Protein AF-A0A483AD72-F1 (afdb_monomer)

Mean predicted aligned error: 23.65 Å

Structure (mmCIF, N/CA/C/O backbone):
data_AF-A0A483AD72-F1
#
_entry.id   AF-A0A483AD72-F1
#
loop_
_atom_site.group_PDB
_atom_site.id
_atom_site.type_symbol
_atom_site.label_atom_id
_atom_site.label_alt_id
_atom_site.label_comp_id
_atom_site.label_asym_id
_atom_site.label_entity_id
_atom_site.label_seq_id
_atom_site.pdbx_PDB_ins_code
_atom_site.Cartn_x
_atom_site.Cartn_y
_atom_site.Cartn_z
_atom_site.occupancy
_atom_site.B_iso_or_equiv
_atom_site.auth_seq_id
_atom_site.auth_comp_id
_atom_site.auth_asym_id
_atom_site.auth_atom_id
_atom_site.pdbx_PDB_model_num
ATOM 1 N N . MET A 1 1 ? 11.647 -9.661 32.601 1.00 81.62 1 MET A N 1
ATOM 2 C CA . MET A 1 1 ? 11.463 -8.850 31.385 1.00 81.62 1 MET A CA 1
ATOM 3 C C . MET A 1 1 ? 9.976 -8.623 31.172 1.00 81.62 1 MET A C 1
ATOM 5 O O . MET A 1 1 ? 9.243 -9.593 30.994 1.00 81.62 1 MET A O 1
ATOM 9 N N . THR A 1 2 ? 9.516 -7.383 31.299 1.00 93.94 2 THR A N 1
ATOM 10 C CA . THR A 1 2 ? 8.086 -7.027 31.254 1.00 93.94 2 THR A CA 1
ATOM 11 C C . THR A 1 2 ? 7.503 -7.082 29.831 1.00 93.94 2 THR A C 1
ATOM 13 O O . THR A 1 2 ? 8.242 -7.018 28.849 1.00 93.94 2 THR A O 1
ATOM 16 N N . LEU A 1 3 ? 6.163 -7.165 29.730 1.00 92.00 3 LEU A N 1
ATOM 17 C CA . LEU A 1 3 ? 5.330 -6.823 28.555 1.00 92.00 3 LEU A CA 1
ATOM 18 C C . LEU A 1 3 ? 5.983 -5.775 27.642 1.00 92.00 3 LEU A C 1
ATOM 20 O O . LEU A 1 3 ? 6.409 -6.014 26.509 1.00 92.00 3 LEU A O 1
ATOM 24 N N . GLN A 1 4 ? 6.067 -4.593 28.234 1.00 93.25 4 GLN A N 1
ATOM 25 C CA . GLN A 1 4 ? 6.547 -3.363 27.636 1.00 93.25 4 GLN A CA 1
ATOM 26 C C . GLN A 1 4 ? 8.010 -3.459 27.186 1.00 93.25 4 GLN A C 1
ATOM 28 O O . GLN A 1 4 ? 8.326 -3.062 26.068 1.00 93.25 4 GLN A O 1
ATOM 33 N N . GLU A 1 5 ? 8.895 -4.039 28.003 1.00 94.19 5 GLU A N 1
ATOM 34 C CA . GLU A 1 5 ? 10.298 -4.249 27.622 1.00 94.19 5 GLU A CA 1
ATOM 35 C C . GLU A 1 5 ? 10.433 -5.140 26.386 1.00 94.19 5 GLU A C 1
ATOM 37 O O . GLU A 1 5 ? 11.258 -4.850 25.521 1.00 94.19 5 GLU A O 1
ATOM 42 N N . ARG A 1 6 ? 9.614 -6.197 26.250 1.00 95.75 6 ARG A N 1
ATOM 43 C CA . ARG A 1 6 ? 9.680 -7.065 25.058 1.00 95.75 6 ARG A CA 1
ATOM 44 C C . ARG A 1 6 ? 9.287 -6.318 23.792 1.00 95.75 6 ARG A C 1
ATOM 46 O O . ARG A 1 6 ? 9.939 -6.492 22.764 1.00 95.75 6 ARG A O 1
ATOM 53 N N . ILE A 1 7 ? 8.246 -5.490 23.879 1.00 94.88 7 ILE A N 1
ATOM 54 C CA . ILE A 1 7 ? 7.787 -4.652 22.767 1.00 94.88 7 ILE A CA 1
ATOM 55 C C . ILE A 1 7 ? 8.885 -3.658 22.377 1.00 94.88 7 ILE A C 1
ATOM 57 O O . ILE A 1 7 ? 9.243 -3.592 21.204 1.00 94.88 7 ILE A O 1
ATOM 61 N N . ASN A 1 8 ? 9.487 -2.971 23.353 1.00 94.94 8 ASN A N 1
ATOM 62 C CA . ASN A 1 8 ? 10.562 -2.005 23.112 1.00 94.94 8 ASN A CA 1
ATOM 63 C C . ASN A 1 8 ? 11.790 -2.647 22.458 1.00 94.94 8 ASN A C 1
ATOM 65 O O . ASN A 1 8 ? 12.284 -2.144 21.455 1.00 94.94 8 ASN A O 1
ATOM 69 N N . VAL A 1 9 ? 12.258 -3.787 22.978 1.00 97.06 9 VAL A N 1
ATOM 70 C CA . VAL A 1 9 ? 13.420 -4.497 22.415 1.00 97.06 9 VAL A CA 1
ATOM 71 C C . VAL A 1 9 ? 13.143 -4.962 20.983 1.00 97.06 9 VAL A C 1
ATOM 73 O O . VAL A 1 9 ? 14.002 -4.830 20.109 1.00 97.06 9 VAL A O 1
ATOM 76 N N . SER A 1 10 ? 11.945 -5.493 20.722 1.00 96.44 10 SER A N 1
ATOM 77 C CA . SER A 1 10 ? 11.556 -5.919 19.375 1.00 96.44 10 SER A CA 1
ATOM 78 C C . SER A 1 10 ? 11.461 -4.737 18.410 1.00 96.44 10 SER A C 1
ATOM 80 O O . SER A 1 10 ? 11.875 -4.853 17.255 1.00 96.44 10 SER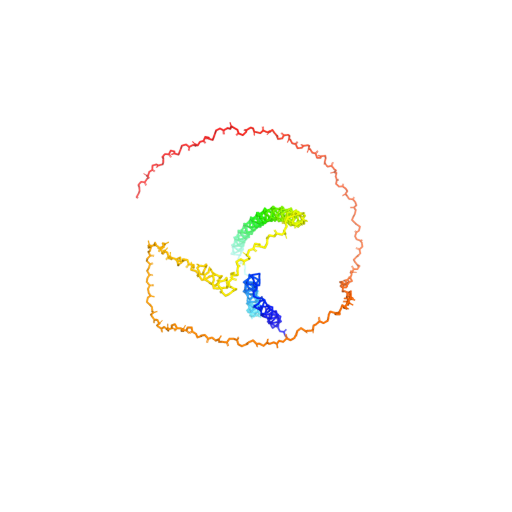 A O 1
ATOM 82 N N . TYR A 1 11 ? 10.925 -3.609 18.874 1.00 96.94 11 TYR A N 1
ATOM 83 C CA . TYR A 1 11 ? 10.779 -2.409 18.063 1.00 96.94 11 TYR A CA 1
ATOM 84 C C . TYR A 1 11 ? 12.130 -1.765 17.739 1.00 96.94 11 TYR A C 1
ATOM 86 O O . TYR A 1 11 ? 12.389 -1.448 16.583 1.00 96.94 11 TYR A O 1
ATOM 94 N N . GLU A 1 12 ? 13.038 -1.681 18.710 1.00 97.38 12 GLU A N 1
ATOM 95 C CA . GLU A 1 12 ? 14.405 -1.196 18.491 1.00 97.38 12 GLU A CA 1
ATOM 96 C C . GLU A 1 12 ? 15.178 -2.062 17.487 1.00 97.38 12 GLU A C 1
ATOM 98 O O . GLU A 1 12 ? 15.896 -1.546 16.630 1.00 97.38 12 GLU A O 1
ATOM 103 N N . ARG A 1 13 ? 14.995 -3.390 17.519 1.00 97.56 13 ARG A N 1
ATOM 104 C CA . ARG A 1 13 ? 15.586 -4.277 16.505 1.00 97.56 13 ARG A CA 1
ATOM 105 C C . ARG A 1 13 ? 15.030 -3.985 15.107 1.00 97.56 13 ARG A C 1
ATOM 107 O O . ARG A 1 13 ? 15.803 -3.901 14.156 1.00 97.56 13 ARG A O 1
ATOM 114 N N . TYR A 1 14 ? 13.712 -3.826 14.988 1.00 96.81 14 TYR A N 1
ATOM 115 C CA . TYR A 1 14 ? 13.066 -3.458 13.725 1.00 96.81 14 TYR A CA 1
ATOM 116 C C . TYR A 1 14 ? 13.563 -2.102 13.205 1.00 96.81 14 TYR A C 1
ATOM 118 O O . TYR A 1 14 ? 13.875 -1.974 12.021 1.00 96.81 14 TYR A O 1
ATOM 126 N N . ARG A 1 15 ? 13.675 -1.113 14.096 1.00 96.94 15 ARG A N 1
ATOM 127 C CA . ARG A 1 15 ? 14.169 0.227 13.785 1.00 96.94 15 ARG A CA 1
ATOM 128 C C . ARG A 1 15 ? 15.566 0.180 13.184 1.00 96.94 15 ARG A C 1
ATOM 130 O O . ARG A 1 15 ? 15.746 0.658 12.074 1.00 96.94 15 ARG A O 1
ATOM 137 N N . ARG A 1 16 ? 16.515 -0.487 13.850 1.00 97.81 16 ARG A N 1
ATOM 138 C CA . ARG A 1 16 ? 17.889 -0.625 13.335 1.00 97.81 16 ARG A CA 1
ATOM 139 C C . ARG A 1 16 ? 17.926 -1.250 11.944 1.00 97.81 16 ARG A C 1
ATOM 141 O O . ARG A 1 16 ? 18.636 -0.758 11.077 1.00 97.81 16 ARG A O 1
ATOM 148 N N . GLN A 1 17 ? 17.145 -2.307 11.718 1.00 96.62 17 GLN A N 1
ATOM 149 C CA . GLN A 1 17 ? 17.083 -2.949 10.404 1.00 96.62 17 GLN A CA 1
ATOM 150 C C . GLN A 1 17 ? 16.505 -2.013 9.332 1.00 96.62 17 GLN A C 1
ATOM 152 O O . GLN A 1 17 ? 16.971 -2.009 8.195 1.00 96.62 17 GLN A O 1
ATOM 157 N N . SER A 1 18 ? 15.503 -1.216 9.703 1.00 96.31 18 SER A N 1
ATOM 158 C CA . SER A 1 18 ? 14.876 -0.236 8.813 1.00 96.31 18 SER A CA 1
ATOM 159 C C . SER A 1 18 ? 15.829 0.911 8.478 1.00 96.31 18 SER A C 1
ATOM 161 O O . SER A 1 18 ? 15.883 1.329 7.327 1.00 96.31 18 SER A O 1
ATOM 163 N N . ASP A 1 19 ? 16.613 1.379 9.451 1.00 97.25 19 ASP A N 1
ATOM 164 C CA . ASP A 1 19 ? 17.611 2.433 9.256 1.00 97.25 19 ASP A CA 1
ATOM 165 C C . ASP A 1 19 ? 18.711 1.980 8.282 1.00 97.25 19 ASP A C 1
ATOM 167 O O . ASP A 1 19 ? 19.021 2.704 7.337 1.00 97.25 19 ASP A O 1
ATOM 171 N N . ILE A 1 20 ? 19.215 0.747 8.439 1.00 97.94 20 ILE A N 1
ATOM 172 C CA . ILE A 1 20 ? 20.181 0.136 7.506 1.00 97.94 20 ILE A CA 1
ATOM 173 C C . ILE A 1 20 ? 19.600 0.076 6.086 1.00 97.94 20 ILE A C 1
ATOM 175 O O . ILE A 1 20 ? 20.276 0.411 5.114 1.00 97.94 20 ILE A O 1
ATOM 179 N N . TYR A 1 21 ? 18.335 -0.329 5.951 1.00 97.44 21 TYR A N 1
ATOM 180 C CA . TYR A 1 21 ? 17.681 -0.396 4.646 1.00 97.44 21 TYR A CA 1
ATOM 181 C C . TYR A 1 21 ? 17.463 0.993 4.028 1.00 97.44 21 TYR A C 1
ATOM 183 O O . TYR A 1 21 ? 17.714 1.180 2.840 1.00 97.44 21 TYR A O 1
ATOM 191 N N . MET A 1 22 ? 17.068 1.996 4.821 1.00 97.06 22 MET A N 1
ATOM 192 C CA . MET A 1 22 ? 16.962 3.377 4.339 1.00 97.06 22 MET A CA 1
ATOM 193 C C . MET A 1 22 ? 18.305 3.925 3.860 1.00 97.06 22 MET A C 1
ATOM 195 O O . MET A 1 22 ? 18.347 4.637 2.859 1.00 97.06 22 MET A O 1
ATOM 199 N N . GLU A 1 23 ? 19.397 3.623 4.560 1.00 98.00 23 GLU A N 1
ATOM 200 C CA . GLU A 1 23 ? 20.740 4.035 4.152 1.00 98.00 23 GLU A CA 1
ATOM 201 C C . GLU A 1 23 ? 21.150 3.379 2.828 1.00 98.00 23 GLU A C 1
ATOM 203 O O . GLU A 1 23 ? 21.624 4.064 1.918 1.00 98.00 23 GLU A O 1
ATOM 208 N N . PHE A 1 24 ? 20.858 2.085 2.669 1.00 98.12 24 PHE A N 1
ATOM 209 C CA . PHE A 1 24 ? 21.037 1.376 1.403 1.00 98.12 24 PHE A CA 1
ATOM 210 C C . PHE A 1 24 ? 20.245 2.030 0.260 1.00 98.12 24 PHE A C 1
ATOM 212 O O . PHE A 1 24 ? 20.823 2.339 -0.785 1.00 98.12 24 PHE A O 1
ATOM 219 N N . LEU A 1 25 ? 18.958 2.330 0.463 1.00 97.31 25 LEU A N 1
ATOM 220 C CA . LEU A 1 25 ? 18.136 3.005 -0.548 1.00 97.31 25 LEU A CA 1
ATOM 221 C C . LEU A 1 25 ? 18.696 4.389 -0.910 1.00 97.31 25 LEU A C 1
ATOM 223 O O . LEU A 1 25 ? 18.804 4.724 -2.088 1.00 97.31 25 LEU A O 1
ATOM 227 N N . ARG A 1 26 ? 19.151 5.169 0.080 1.00 97.44 26 ARG A N 1
ATOM 228 C CA . ARG A 1 26 ? 19.791 6.476 -0.165 1.00 97.44 26 ARG A CA 1
ATOM 229 C C . ARG A 1 26 ? 21.063 6.355 -1.002 1.00 97.44 26 ARG A C 1
ATOM 231 O O . ARG A 1 26 ? 21.352 7.254 -1.791 1.00 97.44 26 ARG A O 1
ATOM 238 N N . SER A 1 27 ? 21.816 5.266 -0.840 1.00 97.75 27 SER A N 1
ATOM 239 C CA . SER A 1 27 ? 23.037 5.024 -1.614 1.00 97.75 27 SER A CA 1
ATOM 240 C C . SER A 1 27 ? 22.761 4.711 -3.091 1.00 97.75 27 SER A C 1
ATOM 242 O O . SER A 1 27 ? 23.578 5.060 -3.941 1.00 97.75 27 SER A O 1
ATOM 244 N N . CYS A 1 28 ? 21.593 4.138 -3.411 1.00 96.56 28 CYS A N 1
ATOM 245 C CA . CYS A 1 28 ? 21.227 3.742 -4.774 1.00 96.56 28 CYS A CA 1
ATOM 246 C C . CYS A 1 28 ? 20.913 4.934 -5.694 1.00 96.56 28 CYS A C 1
ATOM 248 O O . CYS A 1 28 ? 21.176 4.862 -6.891 1.00 96.56 28 CYS A O 1
ATOM 250 N N . ARG A 1 29 ? 20.373 6.039 -5.152 1.00 93.44 29 ARG A N 1
ATOM 251 C CA . ARG A 1 29 ? 20.057 7.287 -5.887 1.00 93.44 29 ARG A CA 1
ATOM 252 C C . ARG A 1 29 ? 19.164 7.108 -7.130 1.00 93.44 29 ARG A C 1
ATOM 254 O O . ARG A 1 29 ? 19.213 7.923 -8.049 1.00 93.44 29 ARG A O 1
ATOM 261 N N . THR A 1 30 ? 18.332 6.070 -7.171 1.00 97.31 30 THR A N 1
ATOM 262 C CA . THR A 1 30 ? 17.342 5.857 -8.239 1.00 97.31 30 THR A CA 1
ATOM 263 C C . THR A 1 30 ? 16.003 6.504 -7.880 1.00 97.31 30 THR A C 1
ATOM 265 O O . THR A 1 30 ? 15.707 6.710 -6.701 1.00 97.31 30 THR A O 1
ATOM 268 N N . LYS A 1 31 ? 15.158 6.803 -8.876 1.00 95.31 31 LYS A N 1
ATOM 269 C C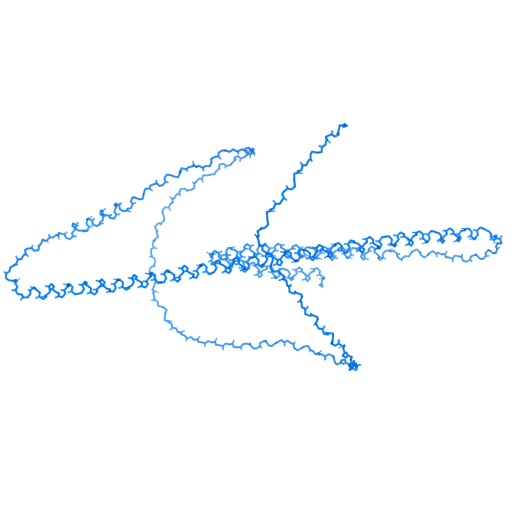A . LYS A 1 31 ? 13.797 7.324 -8.632 1.00 95.31 31 LYS A CA 1
ATOM 270 C C . LYS A 1 31 ? 12.975 6.368 -7.760 1.00 95.31 31 LYS A C 1
ATOM 272 O O . LYS A 1 31 ? 12.358 6.810 -6.796 1.00 95.31 31 LYS A O 1
ATOM 277 N N . ASP A 1 32 ? 13.072 5.071 -8.038 1.00 93.88 32 ASP A N 1
ATOM 278 C CA . ASP A 1 32 ? 12.401 4.025 -7.260 1.00 93.88 32 ASP A CA 1
ATOM 279 C C . ASP A 1 32 ? 12.882 4.025 -5.803 1.00 93.88 32 ASP A C 1
ATOM 281 O O . ASP A 1 32 ? 12.069 4.007 -4.885 1.00 93.88 32 ASP A O 1
ATOM 285 N N . SER A 1 33 ? 14.194 4.181 -5.565 1.00 96.00 33 SER A N 1
ATOM 286 C CA . SER A 1 33 ? 14.738 4.237 -4.201 1.00 96.00 33 SER A CA 1
ATOM 287 C C . SER A 1 33 ? 14.238 5.440 -3.393 1.00 96.00 33 SER A C 1
ATOM 289 O O . SER A 1 33 ? 14.081 5.334 -2.179 1.00 96.00 33 SER A O 1
ATOM 291 N N . ILE A 1 34 ? 13.955 6.575 -4.044 1.00 95.06 34 ILE A N 1
ATOM 292 C CA . ILE A 1 34 ? 13.384 7.760 -3.385 1.00 95.06 34 ILE A CA 1
ATOM 293 C C . ILE A 1 34 ? 11.926 7.492 -2.992 1.00 95.06 34 ILE A C 1
ATOM 295 O O . ILE A 1 34 ? 11.558 7.743 -1.844 1.00 95.06 34 ILE A O 1
ATOM 299 N N . SER A 1 35 ? 11.133 6.926 -3.908 1.00 96.50 35 SER A N 1
ATOM 300 C CA . SER A 1 35 ? 9.746 6.521 -3.639 1.00 96.50 35 SER A CA 1
ATOM 301 C C . SER A 1 35 ? 9.668 5.504 -2.494 1.00 96.50 35 SER A C 1
ATOM 303 O O . SER A 1 35 ? 8.867 5.651 -1.570 1.00 96.50 35 SER A O 1
ATOM 305 N N . ASP A 1 36 ? 10.556 4.509 -2.494 1.00 95.62 36 ASP A N 1
ATOM 306 C CA . ASP A 1 36 ? 10.617 3.493 -1.443 1.00 95.62 36 ASP A CA 1
ATOM 307 C C . ASP A 1 36 ? 10.991 4.087 -0.080 1.00 95.62 36 ASP A C 1
ATOM 309 O O . ASP A 1 36 ? 10.455 3.661 0.943 1.00 95.62 36 ASP A O 1
ATOM 313 N N . ILE A 1 37 ? 11.865 5.101 -0.033 1.00 97.12 37 ILE A N 1
ATOM 314 C CA . ILE A 1 37 ? 12.188 5.817 1.212 1.00 97.12 37 ILE A CA 1
ATOM 315 C C . ILE A 1 37 ? 10.947 6.518 1.777 1.00 97.12 37 ILE A C 1
ATOM 317 O O . ILE A 1 37 ? 10.738 6.498 2.993 1.00 97.12 37 ILE A O 1
ATOM 321 N N . GLU A 1 38 ? 10.138 7.160 0.934 1.00 96.50 38 GLU A N 1
ATOM 322 C CA . GLU A 1 38 ? 8.910 7.837 1.368 1.00 96.50 38 GLU A CA 1
ATOM 323 C C . GLU A 1 38 ? 7.879 6.841 1.904 1.00 96.50 38 GLU A C 1
ATOM 325 O O . GLU A 1 38 ? 7.377 7.020 3.019 1.00 96.50 38 GLU A O 1
ATOM 330 N N . ALA A 1 39 ? 7.661 5.736 1.186 1.00 96.12 39 ALA A N 1
ATOM 331 C CA . ALA A 1 39 ? 6.805 4.647 1.647 1.00 96.12 39 ALA A CA 1
ATOM 332 C C . ALA A 1 39 ? 7.297 4.066 2.986 1.00 96.12 39 ALA A C 1
ATOM 334 O O . ALA A 1 39 ? 6.510 3.849 3.915 1.00 96.12 39 ALA A O 1
ATOM 335 N N . LEU A 1 40 ? 8.612 3.866 3.137 1.00 95.94 40 LEU A N 1
ATOM 336 C CA . LEU A 1 40 ? 9.184 3.334 4.373 1.00 95.94 40 LEU A CA 1
ATOM 337 C C . LEU A 1 40 ? 9.005 4.294 5.556 1.00 95.94 40 LEU A C 1
ATOM 339 O O . LEU A 1 40 ? 8.738 3.837 6.669 1.00 95.94 40 LEU A O 1
ATOM 343 N N . LYS A 1 41 ? 9.106 5.614 5.337 1.00 96.25 41 LYS A N 1
ATOM 344 C CA . LYS A 1 41 ? 8.842 6.630 6.373 1.00 96.25 41 LYS A CA 1
ATOM 345 C C . LYS A 1 41 ? 7.399 6.567 6.874 1.00 96.25 41 LYS A C 1
ATOM 347 O O . LYS A 1 41 ? 7.179 6.645 8.085 1.00 96.25 41 LYS A O 1
ATOM 352 N N . GLU A 1 42 ? 6.428 6.389 5.979 1.00 96.19 42 GLU A N 1
ATOM 353 C CA . GLU A 1 42 ? 5.021 6.250 6.372 1.00 96.19 42 GLU A CA 1
ATOM 354 C C . GLU A 1 42 ? 4.802 4.975 7.202 1.00 96.19 42 GLU A C 1
ATOM 356 O O . GLU A 1 42 ? 4.212 5.020 8.288 1.00 96.19 42 GLU A O 1
ATOM 361 N N . ILE A 1 43 ? 5.351 3.842 6.745 1.00 95.38 43 ILE A N 1
ATOM 362 C CA . ILE A 1 43 ? 5.295 2.564 7.473 1.00 95.38 43 ILE A CA 1
ATOM 363 C C . ILE A 1 43 ? 5.933 2.706 8.859 1.00 95.38 43 ILE A C 1
ATOM 365 O O . ILE A 1 43 ? 5.398 2.190 9.846 1.00 95.38 43 ILE A O 1
ATOM 369 N N . TYR A 1 44 ? 7.059 3.415 8.945 1.00 95.19 44 TYR A N 1
ATOM 370 C CA . TYR A 1 44 ? 7.763 3.667 10.195 1.00 95.19 44 TYR A CA 1
ATOM 371 C C . TYR A 1 44 ? 6.896 4.467 11.176 1.00 95.19 44 TYR A C 1
ATOM 373 O O . TYR A 1 44 ? 6.701 4.035 12.312 1.00 95.19 44 TYR A O 1
ATOM 381 N N . SER A 1 45 ? 6.293 5.572 10.722 1.00 94.75 45 SER A N 1
ATOM 382 C CA . SER A 1 45 ? 5.366 6.378 11.530 1.00 94.75 45 SER A CA 1
ATOM 383 C C . SER A 1 45 ? 4.165 5.558 12.016 1.00 94.75 45 SER A C 1
ATOM 385 O O . SER A 1 45 ? 3.835 5.557 13.206 1.00 94.75 45 SER A O 1
ATOM 387 N N . ARG A 1 46 ? 3.552 4.767 11.125 1.00 96.25 46 ARG A N 1
ATOM 388 C CA . ARG A 1 46 ? 2.414 3.901 11.465 1.00 96.25 46 ARG A CA 1
ATOM 389 C C . ARG A 1 46 ? 2.780 2.865 12.532 1.00 96.25 46 ARG A C 1
ATOM 391 O O . ARG A 1 46 ? 2.010 2.645 13.468 1.00 96.25 46 ARG A O 1
ATOM 398 N N . ARG A 1 47 ? 3.952 2.233 12.414 1.00 95.00 47 ARG A N 1
ATOM 399 C CA . ARG A 1 47 ? 4.431 1.241 13.390 1.00 95.00 47 ARG A CA 1
ATOM 400 C C . ARG A 1 47 ? 4.793 1.870 14.732 1.00 95.00 47 ARG A C 1
ATOM 402 O O . ARG A 1 47 ? 4.429 1.291 15.752 1.00 95.00 47 ARG A O 1
ATOM 409 N N . GLN A 1 48 ? 5.433 3.040 14.736 1.00 96.50 48 GLN A N 1
ATOM 410 C CA . GLN A 1 48 ? 5.703 3.810 15.954 1.00 96.50 48 GLN A CA 1
ATOM 411 C C . GLN A 1 48 ? 4.402 4.063 16.730 1.00 96.50 48 GLN A C 1
ATOM 413 O O . GLN A 1 48 ? 4.290 3.678 17.891 1.00 96.50 48 GLN A O 1
ATOM 418 N N . ASN A 1 49 ? 3.375 4.585 16.051 1.00 97.00 49 ASN A N 1
ATOM 419 C CA . ASN A 1 49 ? 2.070 4.856 16.659 1.00 97.00 49 ASN A CA 1
ATOM 420 C C . ASN A 1 49 ? 1.420 3.596 17.255 1.00 97.00 49 ASN A C 1
ATOM 422 O O . ASN A 1 49 ? 0.804 3.645 18.323 1.00 97.00 49 ASN A O 1
ATOM 426 N N . LEU A 1 50 ? 1.555 2.449 16.581 1.00 96.19 50 LEU A N 1
ATOM 427 C CA . LEU A 1 50 ? 1.012 1.174 17.055 1.00 96.19 50 LEU A CA 1
ATOM 428 C C . LEU A 1 50 ? 1.741 0.669 18.307 1.00 96.19 50 LEU A C 1
ATOM 430 O O . LEU A 1 50 ? 1.098 0.164 19.234 1.00 96.19 50 LEU A O 1
ATOM 434 N N . VAL A 1 51 ? 3.064 0.835 18.358 1.00 96.69 51 VAL A N 1
ATOM 435 C CA . VAL A 1 51 ? 3.878 0.523 19.539 1.00 96.69 51 VAL A CA 1
ATOM 436 C C . VAL A 1 51 ? 3.494 1.423 20.707 1.00 96.69 51 VAL A C 1
ATOM 438 O O . VAL A 1 51 ? 3.165 0.906 21.776 1.00 96.69 51 VAL A O 1
ATOM 441 N N . ASP A 1 52 ? 3.420 2.736 20.494 1.00 96.31 52 ASP A N 1
ATOM 442 C CA . ASP A 1 52 ? 3.052 3.701 21.534 1.00 96.31 52 ASP A CA 1
ATOM 443 C C . ASP A 1 52 ? 1.645 3.431 22.082 1.00 96.31 52 ASP A C 1
ATOM 445 O O . ASP A 1 52 ? 1.429 3.399 23.297 1.00 96.31 52 ASP A O 1
ATOM 449 N N . THR A 1 53 ? 0.693 3.121 21.196 1.00 96.88 53 THR A N 1
ATOM 450 C CA . THR A 1 53 ? -0.672 2.729 21.578 1.00 96.88 53 THR A CA 1
ATOM 451 C C . THR A 1 53 ? -0.683 1.438 22.395 1.00 96.88 53 THR A C 1
ATOM 453 O O . THR A 1 53 ? -1.414 1.331 23.382 1.00 96.88 53 THR A O 1
ATOM 456 N N . SER A 1 54 ? 0.131 0.450 22.019 1.00 95.62 54 SER A N 1
ATOM 457 C CA . SER A 1 54 ? 0.215 -0.832 22.729 1.00 95.62 54 SER A CA 1
ATOM 458 C C . SER A 1 54 ? 0.825 -0.668 24.121 1.00 95.62 54 SER A C 1
ATOM 460 O O . SER A 1 54 ? 0.295 -1.203 25.094 1.00 95.62 54 SER A O 1
ATOM 462 N N . ILE A 1 55 ? 1.894 0.125 24.238 1.00 95.44 55 ILE A N 1
ATOM 463 C CA . ILE A 1 55 ? 2.527 0.456 25.521 1.00 95.44 55 ILE A CA 1
ATOM 464 C C . ILE A 1 55 ? 1.545 1.206 26.421 1.00 95.44 55 ILE A C 1
ATOM 466 O O . ILE A 1 55 ? 1.418 0.873 27.601 1.00 95.44 55 ILE A O 1
ATOM 470 N N . LYS A 1 56 ? 0.813 2.179 25.865 1.00 95.31 56 LYS A N 1
ATOM 471 C CA . LYS A 1 56 ? -0.219 2.919 26.595 1.00 95.31 56 LYS A CA 1
ATOM 472 C C . LYS A 1 56 ? -1.301 1.982 27.135 1.00 95.31 56 LYS A C 1
ATOM 474 O O . LYS A 1 56 ? -1.568 2.008 28.328 1.00 95.31 56 LYS A O 1
ATOM 479 N N . ARG A 1 57 ? -1.841 1.082 26.304 1.00 94.94 57 ARG A N 1
ATOM 480 C CA . ARG A 1 57 ? -2.845 0.089 26.736 1.00 94.94 57 ARG A CA 1
ATOM 481 C C . ARG A 1 57 ? -2.343 -0.813 27.862 1.00 94.94 57 ARG A C 1
ATOM 483 O O . ARG A 1 57 ? -3.098 -1.098 28.785 1.00 94.94 57 ARG A O 1
ATOM 490 N N . ILE A 1 58 ? -1.083 -1.251 27.803 1.00 93.81 58 ILE A N 1
ATOM 491 C CA . ILE A 1 58 ? -0.475 -2.050 28.879 1.00 93.81 58 ILE A CA 1
ATOM 492 C C . ILE A 1 58 ? -0.420 -1.237 30.176 1.00 93.81 58 ILE A C 1
ATOM 494 O O . ILE A 1 58 ? -0.771 -1.755 31.234 1.00 93.81 58 ILE A O 1
ATOM 498 N N . ARG A 1 59 ? -0.017 0.036 30.100 1.00 92.81 59 ARG A N 1
ATOM 499 C CA . ARG A 1 59 ? 0.037 0.927 31.265 1.00 92.81 59 ARG A CA 1
ATOM 500 C C . ARG A 1 59 ? -1.351 1.148 31.867 1.00 92.81 59 ARG A C 1
ATOM 502 O O . ARG A 1 59 ? -1.511 0.957 33.069 1.00 92.81 59 ARG A O 1
ATOM 509 N N . ASP A 1 60 ? -2.338 1.475 31.039 1.00 91.44 60 ASP A N 1
ATOM 510 C CA . ASP A 1 60 ? -3.722 1.715 31.464 1.00 91.44 60 ASP A CA 1
ATOM 511 C C . ASP A 1 60 ? -4.320 0.458 32.123 1.00 91.44 60 ASP A C 1
ATOM 513 O O . ASP A 1 60 ? -4.954 0.532 33.177 1.00 91.44 60 ASP A O 1
ATOM 517 N N . PHE A 1 61 ? -4.044 -0.724 31.560 1.00 90.94 61 PHE A N 1
ATOM 518 C CA . PHE A 1 61 ? -4.465 -2.001 32.136 1.00 90.94 61 PHE A CA 1
ATOM 519 C C . PHE A 1 61 ? -3.833 -2.254 33.514 1.00 90.94 61 PHE A C 1
ATOM 521 O O . PHE A 1 61 ? -4.544 -2.608 34.457 1.00 90.94 61 PHE A O 1
ATOM 528 N N . CYS A 1 62 ? -2.528 -2.015 33.670 1.00 86.50 62 CYS A N 1
ATOM 529 C CA . CYS A 1 62 ? -1.847 -2.147 34.961 1.00 86.50 62 CYS A CA 1
ATOM 530 C C . CYS A 1 62 ? -2.416 -1.195 36.028 1.00 86.50 62 CYS A C 1
ATOM 532 O O . CYS A 1 62 ? -2.575 -1.606 37.178 1.00 86.50 62 CYS A O 1
ATOM 534 N N . VAL A 1 63 ? -2.769 0.042 35.656 1.00 83.88 63 VAL A N 1
ATOM 535 C CA . VAL A 1 63 ? -3.421 1.000 36.568 1.00 83.88 63 VAL A CA 1
ATOM 536 C C . VAL A 1 63 ? -4.806 0.491 36.984 1.00 83.88 63 VAL A C 1
ATOM 538 O O . VAL A 1 63 ? -5.081 0.387 38.179 1.00 83.88 63 VAL A O 1
ATOM 541 N N . SER A 1 64 ? -5.638 0.044 36.036 1.00 80.56 64 SER A N 1
ATOM 542 C CA . SER A 1 64 ? -6.987 -0.474 36.335 1.00 80.56 64 SER A CA 1
ATOM 543 C C . SER A 1 64 ? -6.991 -1.710 37.256 1.00 80.56 64 SER A C 1
ATOM 545 O O . SER A 1 64 ? -7.863 -1.871 38.116 1.00 80.56 64 SER A O 1
ATOM 547 N N . LEU A 1 65 ? -5.981 -2.579 37.136 1.00 77.38 65 LEU A N 1
ATOM 548 C CA . LEU A 1 65 ? -5.792 -3.729 38.026 1.00 77.38 65 LEU A CA 1
ATOM 549 C C . LEU A 1 65 ? -5.468 -3.304 39.464 1.00 77.38 65 LEU A C 1
ATOM 551 O O . LEU A 1 65 ? -5.946 -3.933 40.410 1.00 77.38 65 LEU A O 1
ATOM 555 N N . SER A 1 66 ? -4.686 -2.235 39.635 1.00 73.19 66 SER A N 1
ATOM 556 C CA . SER A 1 66 ? -4.343 -1.699 40.959 1.00 73.19 66 SER A CA 1
ATOM 557 C C . SER A 1 66 ? -5.532 -1.021 41.653 1.00 73.19 66 SER A C 1
ATOM 559 O O . SER A 1 66 ? -5.688 -1.132 42.868 1.00 73.19 66 SER A O 1
ATOM 561 N N . GLU A 1 67 ? -6.436 -0.402 40.890 1.00 67.69 67 GLU A N 1
ATOM 562 C CA . GLU A 1 67 ? -7.654 0.217 41.429 1.00 67.69 67 GLU A CA 1
ATOM 563 C C . GLU A 1 67 ? -8.696 -0.831 41.856 1.00 67.69 67 GLU A C 1
ATOM 565 O O . GLU A 1 67 ? -9.329 -0.707 42.906 1.00 67.69 67 GLU A O 1
ATOM 570 N N . THR A 1 68 ? -8.831 -1.924 41.099 1.00 60.47 68 THR A N 1
ATOM 571 C CA . THR A 1 68 ? -9.810 -2.992 41.387 1.00 60.47 68 THR A CA 1
ATOM 572 C C . THR A 1 68 ? -9.405 -3.919 42.536 1.00 60.47 68 THR A C 1
ATOM 574 O O . THR A 1 68 ? -10.271 -4.533 43.164 1.00 60.47 68 THR A O 1
ATOM 577 N N . THR A 1 69 ? -8.116 -3.992 42.884 1.00 55.81 69 THR A N 1
ATOM 578 C CA . THR A 1 69 ? -7.639 -4.767 44.046 1.00 55.81 69 THR A CA 1
ATOM 579 C C . THR A 1 69 ? -7.830 -4.050 45.387 1.00 55.81 69 THR A C 1
ATOM 581 O O . THR A 1 69 ? -7.791 -4.702 46.430 1.00 55.81 69 THR A O 1
ATOM 584 N N . SER A 1 70 ? -8.135 -2.748 45.383 1.00 51.59 70 SER A N 1
ATOM 585 C CA . SER A 1 70 ? -8.364 -1.942 46.594 1.00 51.59 70 SER A CA 1
ATOM 586 C C . SER A 1 70 ? -9.788 -2.069 47.179 1.00 51.59 70 SER A C 1
ATOM 588 O O . SER A 1 70 ? -10.028 -1.747 48.341 1.00 51.59 70 SER A O 1
ATOM 590 N N . MET A 1 71 ? -10.762 -2.621 46.443 1.00 52.41 71 MET A N 1
ATOM 591 C CA . MET A 1 71 ? -12.172 -2.649 46.885 1.00 52.41 71 MET A CA 1
ATOM 592 C C . MET A 1 71 ? -12.580 -3.856 47.753 1.00 52.41 71 MET A C 1
ATOM 594 O O . MET A 1 71 ? -13.767 -4.176 47.857 1.00 52.41 71 MET A O 1
ATOM 598 N N . LYS A 1 72 ? -11.638 -4.541 48.414 1.00 51.91 72 LYS A N 1
ATOM 599 C CA . LYS A 1 72 ? -11.936 -5.759 49.189 1.00 51.91 72 LYS A CA 1
ATOM 600 C C . LYS A 1 72 ? -11.484 -5.679 50.649 1.00 51.91 72 LYS A C 1
ATOM 602 O O . LYS A 1 72 ? -10.572 -6.390 51.035 1.00 51.91 72 LYS A O 1
ATOM 607 N N . SER A 1 73 ? -12.196 -4.894 51.468 1.00 50.62 73 SER A N 1
ATOM 608 C CA . SER A 1 73 ? -12.734 -5.346 52.772 1.00 50.62 73 SER A CA 1
ATOM 609 C C . SER A 1 73 ? -13.399 -4.211 53.569 1.00 50.62 73 SER A C 1
ATOM 611 O O . SER A 1 73 ? -12.825 -3.681 54.515 1.00 50.62 73 SER A O 1
ATOM 613 N N . PHE A 1 74 ? -14.669 -3.921 53.295 1.00 48.44 74 PHE A N 1
ATOM 614 C CA . PHE A 1 74 ? -15.581 -3.518 54.370 1.00 48.44 74 PHE A CA 1
ATOM 615 C C . PHE A 1 74 ? -16.468 -4.719 54.675 1.00 48.44 74 PHE A C 1
ATOM 617 O O . PHE A 1 74 ? -17.560 -4.883 54.139 1.00 48.44 74 PHE A O 1
ATOM 624 N N . ARG A 1 75 ? -15.936 -5.625 55.504 1.00 47.22 75 ARG A N 1
ATOM 625 C CA . ARG A 1 75 ? -16.696 -6.720 56.107 1.00 47.22 75 ARG A CA 1
ATOM 626 C C . ARG A 1 75 ? -17.627 -6.080 57.133 1.00 47.22 75 ARG A C 1
ATOM 628 O O . ARG A 1 75 ? -17.258 -5.894 58.289 1.00 47.22 75 ARG A O 1
ATOM 635 N N . SER A 1 76 ? -18.807 -5.672 56.680 1.00 49.28 76 SER A N 1
ATOM 636 C CA . SER A 1 76 ? -19.889 -5.207 57.538 1.00 49.28 76 SER A CA 1
ATOM 637 C C . SER A 1 76 ? -20.197 -6.300 58.557 1.00 49.28 76 SER A C 1
ATOM 639 O O . SER A 1 76 ? -20.541 -7.436 58.232 1.00 49.28 76 SER A O 1
ATOM 641 N N . LYS A 1 77 ? -19.984 -5.941 59.819 1.00 48.47 77 LYS A N 1
ATOM 642 C CA . LYS A 1 77 ? -20.251 -6.729 61.014 1.00 48.47 77 LYS A CA 1
ATOM 643 C C . LYS A 1 77 ? -21.770 -6.926 61.096 1.00 48.47 77 LYS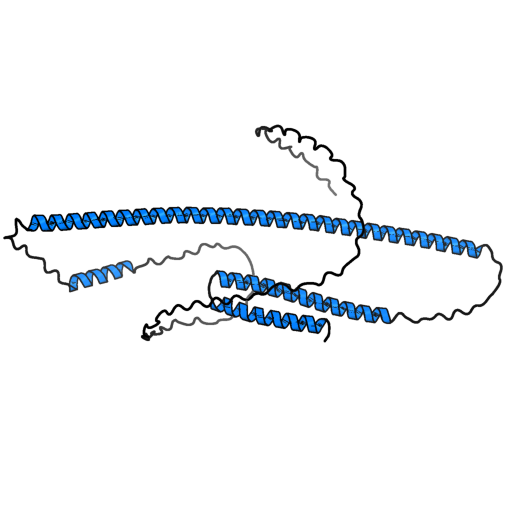 A C 1
ATOM 645 O O . LYS A 1 77 ? -22.481 -6.059 61.587 1.00 48.47 77 LYS A O 1
ATOM 650 N N . ALA A 1 78 ? -22.276 -8.023 60.538 1.00 47.06 78 ALA A N 1
ATOM 651 C CA . ALA A 1 78 ? -23.671 -8.412 60.682 1.00 47.06 78 ALA A CA 1
ATOM 652 C C . ALA A 1 78 ? -23.868 -8.982 62.093 1.00 47.06 78 ALA A C 1
ATOM 654 O O . ALA A 1 78 ? -23.555 -10.140 62.360 1.00 47.06 78 ALA A O 1
ATOM 655 N N . THR A 1 79 ? -24.329 -8.139 63.013 1.00 48.53 79 THR A N 1
ATOM 656 C CA . THR A 1 79 ? -24.876 -8.567 64.299 1.00 48.53 79 THR A CA 1
ATOM 657 C C . THR A 1 79 ? -26.299 -9.064 64.071 1.00 48.53 79 THR A C 1
ATOM 659 O O . THR A 1 79 ? -27.215 -8.310 63.747 1.00 48.53 79 THR A O 1
ATOM 662 N N . THR A 1 80 ? -26.483 -10.373 64.206 1.00 48.84 80 THR A N 1
ATOM 663 C CA . THR A 1 80 ? -27.782 -11.043 64.226 1.00 48.84 80 THR A CA 1
ATOM 664 C C . THR A 1 80 ? -28.511 -10.653 65.512 1.00 48.84 80 THR A C 1
ATOM 666 O O . THR A 1 80 ? -28.349 -11.291 66.547 1.00 48.84 80 THR A O 1
ATOM 669 N N . HIS A 1 81 ? -29.312 -9.588 65.467 1.00 42.69 81 HIS A N 1
ATOM 670 C CA . HIS A 1 81 ? -30.329 -9.334 66.485 1.00 42.69 81 HIS A CA 1
ATOM 671 C C . HIS A 1 81 ? -31.683 -9.815 65.967 1.00 42.69 81 HIS A C 1
ATOM 673 O O . HIS A 1 81 ? -32.294 -9.219 65.082 1.00 42.69 81 HIS A O 1
ATOM 679 N N . HIS A 1 82 ? -32.133 -10.939 66.521 1.00 50.44 82 HIS A N 1
ATOM 680 C CA . HIS A 1 82 ? -33.507 -11.401 66.417 1.00 50.44 82 HIS A CA 1
ATOM 681 C C . HIS A 1 82 ? -34.401 -10.531 67.304 1.00 50.44 82 HIS A C 1
ATOM 683 O O . HIS A 1 82 ? -34.536 -10.786 68.497 1.00 50.44 82 HIS A O 1
ATOM 689 N N . SER A 1 83 ? -35.048 -9.533 66.712 1.00 43.00 83 SER A N 1
ATOM 690 C CA . SER A 1 83 ? -36.224 -8.884 67.293 1.00 43.00 83 SER A CA 1
ATOM 691 C C . SER A 1 83 ? -37.445 -9.289 66.474 1.00 43.00 83 SER A C 1
ATOM 693 O O . SER A 1 83 ? -37.709 -8.779 65.387 1.00 43.00 83 SER A O 1
ATOM 695 N N . ARG A 1 84 ? -38.180 -10.270 67.009 1.00 53.38 84 ARG A N 1
ATOM 696 C CA . ARG A 1 84 ? -39.579 -10.522 66.662 1.00 53.38 84 ARG A CA 1
ATOM 697 C C . ARG A 1 84 ? -40.364 -9.244 66.956 1.00 53.38 84 ARG A C 1
ATOM 699 O O . ARG A 1 84 ? -40.464 -8.837 68.111 1.00 53.38 84 ARG A O 1
ATOM 706 N N . SER A 1 85 ? -40.902 -8.605 65.926 1.00 45.69 85 SER A N 1
ATOM 707 C CA . SER A 1 85 ? -41.877 -7.526 66.081 1.00 45.69 85 SER A CA 1
ATOM 708 C C . SER A 1 85 ? -42.834 -7.559 64.894 1.00 45.69 85 SER A C 1
ATOM 710 O O . SER A 1 85 ? -42.467 -7.227 63.766 1.00 45.69 85 SER A O 1
ATOM 712 N N . ASP A 1 86 ? -44.051 -8.017 65.168 1.00 51.16 86 ASP A N 1
ATOM 713 C CA . ASP A 1 86 ? -45.206 -7.962 64.281 1.00 51.16 86 ASP A CA 1
ATOM 714 C C . ASP A 1 86 ? -45.446 -6.532 63.770 1.00 51.16 86 ASP A C 1
ATOM 716 O O . ASP A 1 86 ? -45.805 -5.637 64.530 1.00 51.16 86 ASP A O 1
ATOM 720 N N . SER A 1 87 ? -45.278 -6.306 62.463 1.00 51.72 87 SER A N 1
ATOM 721 C CA . SER A 1 87 ? -45.964 -5.225 61.733 1.00 51.72 87 SER A CA 1
ATOM 722 C C . SER A 1 87 ? -46.117 -5.603 60.247 1.00 51.72 87 SER A C 1
ATOM 724 O O . SER A 1 87 ? -45.326 -5.252 59.369 1.00 51.72 87 SER A O 1
ATOM 726 N N . GLY A 1 88 ? -47.151 -6.397 59.956 1.00 54.50 88 GLY A N 1
ATOM 727 C CA . GLY A 1 88 ? -47.380 -7.071 58.667 1.00 54.50 88 GLY A CA 1
ATOM 728 C C . GLY A 1 88 ? -47.638 -6.183 57.434 1.00 54.50 88 GLY A C 1
ATOM 729 O O . GLY A 1 88 ? -47.736 -6.703 56.325 1.00 54.50 88 GLY A O 1
ATOM 730 N N . THR A 1 89 ? -47.713 -4.856 57.564 1.00 58.00 89 THR A N 1
ATOM 731 C CA . THR A 1 89 ? -48.068 -3.940 56.456 1.00 58.00 89 THR A CA 1
ATOM 732 C C . THR A 1 89 ? -46.907 -3.076 55.948 1.00 58.00 89 THR A C 1
ATOM 734 O O . THR A 1 89 ? -46.843 -2.771 54.757 1.00 58.00 89 THR A O 1
ATOM 737 N N . ALA A 1 90 ? -45.924 -2.733 56.789 1.00 58.16 90 ALA A N 1
ATOM 738 C CA . ALA A 1 90 ? -44.760 -1.941 56.368 1.00 58.16 90 ALA A CA 1
ATOM 739 C C . ALA A 1 90 ? -43.744 -2.763 55.542 1.00 58.16 90 ALA A C 1
ATOM 741 O O . ALA A 1 90 ? -43.076 -2.231 54.649 1.00 58.16 90 ALA A O 1
ATOM 742 N N . SER A 1 91 ? -43.662 -4.073 55.802 1.00 66.50 91 SER A N 1
ATOM 743 C CA . SER A 1 91 ? -42.772 -5.014 55.102 1.00 66.50 91 SER A CA 1
ATOM 744 C C . SER A 1 91 ? -43.177 -5.227 53.636 1.00 66.50 91 SER A C 1
ATOM 746 O O . SER A 1 91 ? -42.351 -5.129 52.725 1.00 66.50 91 SER A O 1
ATOM 748 N N . THR A 1 92 ? -44.473 -5.410 53.374 1.00 73.44 92 THR A N 1
ATOM 749 C CA . THR A 1 92 ? -45.003 -5.642 52.022 1.00 73.44 92 THR A CA 1
ATOM 750 C C . THR A 1 92 ? -44.890 -4.404 51.133 1.00 73.44 92 THR A C 1
ATOM 752 O O . THR A 1 92 ? -44.551 -4.525 49.954 1.00 73.44 92 THR A O 1
ATOM 755 N N . ALA A 1 93 ? -45.090 -3.200 51.682 1.00 76.12 93 ALA A N 1
ATOM 756 C CA . ALA A 1 93 ? -44.897 -1.947 50.950 1.00 76.12 93 ALA A CA 1
ATOM 757 C C . ALA A 1 93 ? -43.430 -1.734 50.529 1.00 76.12 93 ALA A C 1
ATOM 759 O O . ALA A 1 93 ? -43.161 -1.380 49.377 1.00 76.12 93 ALA A O 1
ATOM 760 N N . ARG A 1 94 ? -42.467 -2.008 51.424 1.00 77.25 94 ARG A N 1
ATOM 761 C CA . ARG A 1 94 ? -41.029 -1.955 51.102 1.00 77.25 94 ARG A CA 1
ATOM 762 C C . ARG A 1 94 ? -40.647 -2.991 50.047 1.00 77.25 94 ARG A C 1
ATOM 764 O O . ARG A 1 94 ? -39.962 -2.653 49.086 1.00 77.25 94 ARG A O 1
ATOM 771 N N . GLN A 1 95 ? -41.154 -4.217 50.166 1.00 79.56 95 GLN A N 1
ATOM 772 C CA . GLN A 1 95 ? -40.898 -5.274 49.187 1.00 79.56 95 GLN A CA 1
ATOM 773 C C . GLN A 1 95 ? -41.468 -4.933 47.800 1.00 79.56 95 GLN A C 1
ATOM 775 O O . GLN A 1 95 ? -40.814 -5.180 46.786 1.00 79.56 95 GLN A O 1
ATOM 780 N N . LYS A 1 96 ? -42.664 -4.330 47.730 1.00 86.00 96 LYS A N 1
ATOM 781 C CA . LYS A 1 96 ? -43.256 -3.869 46.463 1.00 86.00 96 LYS A CA 1
ATOM 782 C C . LYS A 1 96 ? -42.457 -2.723 45.833 1.00 86.00 96 LYS A C 1
ATOM 784 O O . LYS A 1 96 ? -42.243 -2.754 44.624 1.00 86.00 96 LYS A O 1
ATOM 789 N N . ARG A 1 97 ? -41.959 -1.763 46.626 1.00 86.56 97 ARG A N 1
ATOM 790 C CA . ARG A 1 97 ? -41.073 -0.691 46.127 1.00 86.56 97 ARG A CA 1
ATOM 791 C C . ARG A 1 97 ? -39.753 -1.241 45.591 1.00 86.56 97 ARG A C 1
ATOM 793 O O . ARG A 1 97 ? -39.393 -0.905 44.471 1.00 86.56 97 ARG A O 1
ATOM 800 N N . ALA A 1 98 ? -39.109 -2.156 46.315 1.00 85.31 98 ALA A N 1
ATOM 801 C CA . ALA A 1 98 ? -37.884 -2.809 45.851 1.00 85.31 98 ALA A CA 1
ATOM 802 C C . ALA A 1 98 ? -38.102 -3.596 44.543 1.00 85.31 98 ALA A C 1
ATOM 804 O O . ALA A 1 98 ? -37.278 -3.537 43.635 1.00 85.31 98 ALA A O 1
ATOM 805 N N . LYS A 1 99 ? -39.244 -4.289 44.396 1.00 89.75 99 LYS A N 1
ATOM 806 C CA . LYS A 1 99 ? -39.610 -4.964 43.136 1.00 89.75 99 LYS A CA 1
ATOM 807 C C . LYS A 1 99 ? -39.841 -3.979 41.985 1.00 89.75 99 LYS A C 1
ATOM 809 O O . LYS A 1 99 ? -39.420 -4.262 40.868 1.00 89.75 99 LYS A O 1
ATOM 814 N N . ALA A 1 100 ? -40.483 -2.839 42.243 1.00 90.94 100 ALA A N 1
ATOM 815 C CA . ALA A 1 100 ? -40.701 -1.801 41.235 1.00 90.94 100 ALA A CA 1
ATOM 816 C C . ALA A 1 100 ? -39.382 -1.143 40.796 1.00 90.94 100 ALA A C 1
ATOM 818 O O . ALA A 1 100 ? -39.169 -0.913 39.609 1.00 90.94 100 ALA A O 1
ATOM 819 N N . GLU A 1 101 ? -38.474 -0.886 41.736 1.00 90.25 101 GLU A N 1
ATOM 820 C CA . GLU A 1 101 ? -37.148 -0.335 41.456 1.00 90.25 101 GLU A CA 1
ATOM 821 C C . GLU A 1 101 ? -36.275 -1.330 40.678 1.00 90.25 101 GLU A C 1
ATOM 823 O O . GLU A 1 101 ? -35.678 -0.965 39.668 1.00 90.25 101 GLU A O 1
ATOM 828 N N . ALA A 1 102 ? -36.307 -2.616 41.041 1.00 91.00 102 ALA A N 1
ATOM 829 C CA . ALA A 1 102 ? -35.644 -3.673 40.278 1.00 91.00 102 ALA A CA 1
ATOM 830 C C . ALA A 1 102 ? -36.216 -3.820 38.856 1.00 91.00 102 ALA A C 1
ATOM 832 O O . ALA A 1 102 ? -35.466 -4.066 37.912 1.00 91.00 102 ALA A O 1
ATOM 833 N N . ALA A 1 103 ? -37.531 -3.656 38.676 1.00 92.00 103 ALA A N 1
ATOM 834 C CA . ALA A 1 103 ? -38.151 -3.660 37.352 1.00 92.00 103 ALA A CA 1
ATOM 835 C C . ALA A 1 103 ? -37.706 -2.454 36.507 1.00 92.00 103 ALA A C 1
ATOM 837 O O . ALA A 1 103 ? -37.362 -2.630 35.340 1.00 92.00 103 ALA A O 1
ATOM 838 N N . LYS A 1 104 ? -37.625 -1.254 37.100 1.00 93.00 104 LYS A N 1
ATOM 839 C CA . LYS A 1 104 ? -37.093 -0.056 36.427 1.00 93.00 104 LYS A CA 1
ATOM 840 C C . LYS A 1 104 ? -35.629 -0.226 36.020 1.00 93.00 104 LYS A C 1
ATOM 842 O O . LYS A 1 104 ? -35.282 0.077 34.884 1.00 93.00 104 LYS A O 1
ATOM 847 N N . ALA A 1 105 ? -34.793 -0.772 36.903 1.00 90.38 105 ALA A N 1
ATOM 848 C CA . ALA A 1 105 ? -33.391 -1.049 36.596 1.00 90.38 105 ALA A CA 1
ATOM 849 C C . ALA A 1 105 ? -33.240 -2.063 35.448 1.00 90.38 105 ALA A C 1
ATOM 851 O O . ALA A 1 105 ? -32.395 -1.886 34.573 1.00 90.38 105 ALA A O 1
ATOM 852 N N . LYS A 1 106 ? -34.095 -3.095 35.402 1.00 92.62 106 LYS A N 1
ATOM 853 C CA . LYS A 1 106 ? -34.123 -4.054 34.286 1.00 92.62 106 LYS A CA 1
ATOM 854 C C . LYS A 1 106 ? -34.489 -3.399 32.956 1.00 92.62 106 LYS A C 1
ATOM 856 O O . LYS A 1 106 ? -33.874 -3.733 31.949 1.00 92.62 106 LYS A O 1
ATOM 861 N N . ILE A 1 107 ? -35.457 -2.481 32.950 1.00 93.56 107 ILE A N 1
ATOM 862 C CA . ILE A 1 107 ? -35.847 -1.738 31.742 1.00 93.56 107 ILE A CA 1
ATOM 863 C C . ILE A 1 107 ? -34.687 -0.855 31.271 1.00 93.56 107 ILE A C 1
ATOM 865 O O . ILE A 1 107 ? -34.279 -0.976 30.122 1.00 93.56 107 ILE A O 1
ATOM 869 N N . ALA A 1 108 ? -34.083 -0.070 32.168 1.00 94.19 108 ALA A N 1
ATOM 870 C CA . ALA A 1 108 ? -32.941 0.783 31.828 1.00 94.19 108 ALA A CA 1
ATOM 871 C C . ALA A 1 108 ? -31.748 -0.024 31.277 1.00 94.19 108 ALA A C 1
ATOM 873 O O . ALA A 1 108 ? -31.099 0.384 30.315 1.00 94.19 108 ALA A O 1
ATOM 874 N N . PHE A 1 109 ? -31.481 -1.207 31.843 1.00 94.62 109 PHE A N 1
ATOM 875 C CA . PHE A 1 109 ? -30.437 -2.097 31.334 1.00 94.62 109 PHE A CA 1
ATOM 876 C C . PHE A 1 109 ? -30.774 -2.658 29.946 1.00 94.62 109 PHE A C 1
ATOM 878 O O . PHE A 1 109 ? -29.911 -2.704 29.070 1.00 94.62 109 PHE A O 1
ATOM 885 N N . ALA A 1 110 ? -32.029 -3.058 29.720 1.00 94.38 110 ALA A N 1
ATOM 886 C CA . ALA A 1 110 ? -32.480 -3.525 28.413 1.00 94.38 110 ALA A CA 1
ATOM 887 C C . ALA A 1 110 ? -32.375 -2.415 27.353 1.00 94.38 110 ALA A C 1
ATOM 889 O O . ALA A 1 110 ? -31.880 -2.666 26.255 1.00 94.38 110 ALA A O 1
ATOM 890 N N . GLU A 1 111 ? -32.754 -1.180 27.691 1.00 94.69 111 GLU A N 1
ATOM 891 C CA . GLU A 1 111 ? -32.612 -0.012 26.816 1.00 94.69 111 GLU A CA 1
ATOM 892 C C . GLU A 1 111 ? -31.144 0.237 26.447 1.00 94.69 111 GLU A C 1
ATOM 894 O O . GLU A 1 111 ? -30.815 0.293 25.259 1.00 94.69 111 GLU A O 1
ATOM 899 N N . GLN A 1 112 ? -30.235 0.269 27.427 1.00 94.19 112 GLN A N 1
ATOM 900 C CA . GLN A 1 112 ? -28.797 0.403 27.164 1.00 94.19 112 GLN A CA 1
ATOM 901 C C . GLN A 1 112 ? -28.263 -0.733 26.284 1.00 94.19 112 GLN A C 1
ATOM 903 O O . GLN A 1 112 ? -27.523 -0.487 25.331 1.00 94.19 112 GLN A O 1
ATOM 908 N N . GLN A 1 113 ? -28.675 -1.975 26.544 1.00 93.81 113 GLN A N 1
ATOM 909 C CA . GLN A 1 113 ? -28.245 -3.119 25.746 1.00 93.81 113 GLN A CA 1
ATOM 910 C C . GLN A 1 113 ? -28.748 -3.029 24.297 1.00 93.81 113 GLN A C 1
ATOM 912 O O . GLN A 1 113 ? -28.011 -3.369 23.369 1.00 93.81 113 GLN A O 1
ATOM 917 N N . THR A 1 114 ? -29.976 -2.549 24.075 1.00 94.38 114 THR A N 1
ATOM 918 C CA . THR A 1 114 ? -30.488 -2.316 22.715 1.00 94.38 114 THR A CA 1
ATOM 919 C C . THR A 1 114 ? -29.749 -1.187 22.003 1.00 94.38 114 THR A C 1
ATOM 921 O O . THR A 1 114 ? -29.477 -1.309 20.809 1.00 94.38 114 THR A O 1
ATOM 924 N N . LEU A 1 115 ? -29.367 -0.129 22.721 1.00 95.31 115 LEU A N 1
ATOM 925 C CA . LEU A 1 115 ? -28.604 0.984 22.163 1.00 95.31 115 LEU A CA 1
ATOM 926 C C . LEU A 1 115 ? -27.199 0.541 21.731 1.00 95.31 115 LEU A C 1
ATOM 928 O O . LEU A 1 115 ? -26.798 0.815 20.602 1.00 95.31 115 LEU A O 1
ATOM 932 N N . ILE A 1 116 ? -26.507 -0.244 22.564 1.00 94.00 116 ILE A N 1
ATOM 933 C CA . ILE A 1 116 ? -25.201 -0.832 22.222 1.00 94.00 116 ILE A CA 1
ATOM 934 C C . ILE A 1 116 ? -25.319 -1.729 20.986 1.00 94.00 116 ILE A C 1
ATOM 936 O O . ILE A 1 116 ? -24.507 -1.621 20.069 1.00 94.00 116 ILE A O 1
ATOM 940 N N . LYS A 1 117 ? -26.350 -2.582 20.915 1.00 94.19 117 LYS A N 1
ATOM 941 C CA . LYS A 1 117 ? -26.577 -3.447 19.746 1.00 94.19 117 LYS A CA 1
ATOM 942 C C . LYS A 1 117 ? -26.822 -2.644 18.466 1.00 94.19 117 LYS A C 1
ATOM 944 O O . LYS A 1 117 ? -26.276 -2.996 17.425 1.00 94.19 117 LYS A O 1
ATOM 949 N N . LYS A 1 118 ? -27.601 -1.558 18.532 1.00 94.56 118 LYS A N 1
ATOM 950 C CA . LYS A 1 118 ? -27.813 -0.658 17.385 1.00 94.56 118 LYS A CA 1
ATOM 951 C C . LYS A 1 118 ? -26.510 0.003 16.939 1.00 94.56 118 LYS A C 1
ATOM 953 O O . LYS A 1 118 ? -26.232 0.046 15.746 1.00 94.56 118 LYS A O 1
ATOM 958 N N . GLN A 1 119 ? -25.695 0.465 17.885 1.00 93.81 119 GLN A N 1
ATOM 959 C CA . GLN A 1 119 ? -24.406 1.081 17.577 1.00 93.81 119 GLN A CA 1
ATOM 960 C C . GLN A 1 119 ? -23.428 0.075 16.953 1.00 93.81 119 GLN A C 1
ATOM 962 O O . GLN A 1 119 ? -22.770 0.392 15.967 1.00 93.81 119 GLN A O 1
ATOM 967 N N . GLN A 1 120 ? -23.384 -1.161 17.461 1.00 92.06 120 GLN A N 1
ATOM 968 C CA . GLN A 1 120 ? -22.595 -2.244 16.866 1.00 92.06 120 GLN A CA 1
ATOM 969 C C . GLN A 1 120 ? -23.041 -2.566 15.436 1.00 92.06 120 GLN A C 1
ATOM 971 O O . GLN A 1 120 ? -22.192 -2.687 14.557 1.00 92.06 120 GLN A O 1
ATOM 976 N N . ALA A 1 121 ? -24.351 -2.649 15.188 1.00 92.31 121 ALA A N 1
ATOM 977 C CA . ALA A 1 121 ? -24.880 -2.875 13.845 1.00 92.31 121 ALA A CA 1
ATOM 978 C C . ALA A 1 121 ? -24.520 -1.730 12.878 1.00 92.31 121 ALA A C 1
ATOM 980 O O . ALA A 1 121 ? -24.146 -1.992 11.738 1.00 92.31 121 ALA A O 1
ATOM 981 N N . SER A 1 122 ? -24.565 -0.473 13.341 1.00 94.19 122 SER A N 1
ATOM 982 C CA . SER A 1 122 ? -24.151 0.693 12.545 1.00 94.19 122 SER A CA 1
ATOM 983 C C . SER A 1 122 ? -22.668 0.637 12.176 1.00 94.19 122 SER A C 1
ATOM 985 O O . SER A 1 122 ? -22.323 0.801 11.011 1.00 94.19 122 SER A O 1
ATOM 987 N N . MET A 1 123 ? -21.793 0.336 13.144 1.00 90.00 123 MET A N 1
ATOM 988 C CA . MET A 1 123 ? -20.352 0.218 12.888 1.00 90.00 123 MET A CA 1
ATOM 989 C C . MET A 1 123 ? -20.032 -0.921 11.913 1.00 90.00 123 MET A C 1
ATOM 991 O O . MET A 1 123 ? -19.181 -0.761 11.043 1.00 90.00 123 MET A O 1
ATOM 995 N N . GLN A 1 124 ? -20.726 -2.059 12.019 1.00 92.19 124 GLN A N 1
ATOM 996 C CA . GLN A 1 124 ? -20.560 -3.162 11.067 1.00 92.19 124 GLN A CA 1
ATOM 997 C C . GLN A 1 124 ? -21.000 -2.765 9.653 1.00 92.19 124 GLN A C 1
ATOM 999 O O . GLN A 1 124 ? -20.304 -3.080 8.690 1.00 92.19 124 GLN A O 1
ATOM 1004 N N . ALA A 1 125 ? -22.117 -2.045 9.514 1.00 90.56 125 ALA A N 1
ATOM 1005 C CA . ALA A 1 125 ? -22.578 -1.562 8.215 1.00 90.56 125 ALA A CA 1
ATOM 1006 C C . ALA A 1 125 ? -21.586 -0.571 7.578 1.00 90.56 125 ALA A C 1
ATOM 1008 O O . ALA A 1 125 ? -21.292 -0.677 6.387 1.00 90.56 125 ALA A O 1
ATOM 1009 N N . GLU A 1 126 ? -21.028 0.352 8.365 1.00 90.44 126 GLU A N 1
ATOM 1010 C CA . GLU A 1 126 ? -19.989 1.283 7.905 1.00 90.44 126 GLU A CA 1
ATOM 1011 C C . GLU A 1 126 ? -18.710 0.557 7.478 1.00 90.44 126 GLU A C 1
ATOM 1013 O O . GLU A 1 126 ? -18.128 0.893 6.445 1.00 90.44 126 GLU A O 1
ATOM 1018 N N . GLN A 1 127 ? -18.295 -0.469 8.226 1.00 89.12 127 GLN A N 1
ATOM 1019 C CA . GLN A 1 127 ? -17.114 -1.259 7.889 1.00 89.12 127 GLN A CA 1
ATOM 1020 C C . GLN A 1 127 ? -17.283 -1.980 6.545 1.00 89.12 127 GLN A C 1
ATOM 1022 O O . GLN A 1 127 ? -16.405 -1.883 5.689 1.00 89.12 127 GLN A O 1
ATOM 1027 N N . VAL A 1 128 ? -18.438 -2.611 6.311 1.00 91.44 128 VAL A N 1
ATOM 1028 C CA . VAL A 1 128 ? -18.742 -3.265 5.026 1.00 91.44 128 VAL A CA 1
ATOM 1029 C C . VAL A 1 128 ? -18.729 -2.255 3.872 1.00 91.44 128 VAL A C 1
ATOM 1031 O O . VAL A 1 128 ? -18.204 -2.544 2.798 1.00 91.44 128 VAL A O 1
ATOM 1034 N N . GLN A 1 129 ? -19.260 -1.045 4.079 1.00 90.38 129 GLN A N 1
ATOM 1035 C CA . GLN A 1 129 ? -19.217 0.004 3.054 1.00 90.38 129 GLN A CA 1
ATOM 1036 C C . GLN A 1 129 ? -17.793 0.496 2.771 1.00 90.38 129 GLN A C 1
ATOM 1038 O O . GLN A 1 129 ? -17.462 0.772 1.617 1.00 90.38 129 GLN A O 1
ATOM 1043 N N . MET A 1 130 ? -16.952 0.621 3.798 1.00 91.62 130 MET A N 1
ATOM 1044 C CA . MET A 1 130 ? -15.554 1.020 3.635 1.00 91.62 130 MET A CA 1
ATOM 1045 C C . MET A 1 130 ? -14.764 -0.043 2.863 1.00 91.62 130 MET A C 1
ATOM 1047 O O . MET A 1 130 ? -14.051 0.297 1.920 1.00 91.62 130 MET A O 1
ATOM 1051 N N . GLU A 1 131 ? -14.937 -1.319 3.211 1.00 89.38 131 GLU A N 1
ATOM 1052 C CA . GLU A 1 131 ? -14.299 -2.443 2.518 1.00 89.38 131 GLU A CA 1
ATOM 1053 C C . GLU A 1 131 ? -14.726 -2.504 1.043 1.00 89.38 131 GLU A C 1
ATOM 1055 O O . GLU A 1 131 ? -13.881 -2.644 0.158 1.00 89.38 131 GLU A O 1
ATOM 1060 N N . ALA A 1 132 ? -16.015 -2.295 0.751 1.00 91.00 132 ALA A N 1
ATOM 1061 C CA . ALA A 1 132 ? -16.516 -2.235 -0.622 1.00 91.00 132 ALA A CA 1
ATOM 1062 C C . ALA A 1 132 ? -15.905 -1.074 -1.431 1.00 91.00 132 ALA A C 1
ATOM 1064 O O . ALA A 1 132 ? -15.541 -1.259 -2.594 1.00 91.00 132 ALA A O 1
ATOM 1065 N N . LYS A 1 133 ? -15.753 0.114 -0.826 1.00 91.44 133 LYS A N 1
ATOM 1066 C CA . LYS A 1 133 ? -15.105 1.268 -1.477 1.00 91.44 133 LYS A CA 1
ATOM 1067 C C . LYS A 1 133 ? -13.633 1.001 -1.776 1.00 91.44 133 LYS A C 1
ATOM 1069 O O . LYS A 1 133 ? -13.184 1.290 -2.881 1.00 91.44 133 LYS A O 1
ATOM 1074 N N . LEU A 1 134 ? -12.913 0.415 -0.822 1.00 90.19 134 LEU A N 1
ATOM 1075 C CA . LEU A 1 134 ? -11.497 0.090 -0.978 1.00 90.19 134 LEU A CA 1
ATOM 1076 C C . LEU A 1 134 ? -11.288 -0.930 -2.107 1.00 90.19 134 LEU A C 1
ATOM 1078 O O . LEU A 1 134 ? -10.417 -0.741 -2.953 1.00 90.19 134 LEU A O 1
ATOM 1082 N N . HIS A 1 135 ? -12.134 -1.961 -2.184 1.00 89.12 135 HIS A N 1
ATOM 1083 C CA . HIS A 1 135 ? -12.097 -2.921 -3.290 1.00 89.12 135 HIS A CA 1
ATOM 1084 C C . HIS A 1 135 ? -12.395 -2.279 -4.652 1.00 89.12 135 HIS A C 1
ATOM 1086 O O . HIS A 1 135 ? -11.726 -2.595 -5.637 1.00 89.12 135 HIS A O 1
ATOM 1092 N N . ALA A 1 136 ? -13.369 -1.367 -4.723 1.00 90.88 136 ALA A N 1
ATOM 1093 C CA . ALA A 1 136 ? -13.678 -0.651 -5.959 1.00 90.88 136 ALA A CA 1
ATOM 1094 C C . ALA A 1 136 ? -12.505 0.235 -6.422 1.00 90.88 136 ALA A C 1
ATOM 1096 O O . ALA A 1 136 ? -12.184 0.269 -7.611 1.00 90.88 136 ALA A O 1
ATOM 1097 N N . GLU A 1 137 ? -11.836 0.911 -5.488 1.00 90.19 137 GLU A N 1
ATOM 1098 C CA . GLU A 1 137 ? -10.667 1.745 -5.774 1.00 90.19 137 GLU A CA 1
ATOM 1099 C C . GLU A 1 137 ? -9.470 0.913 -6.258 1.00 90.19 137 GLU A C 1
ATOM 1101 O O . GLU A 1 137 ? -8.830 1.267 -7.252 1.00 90.19 137 GLU A O 1
ATOM 1106 N N . GLN A 1 138 ? -9.210 -0.235 -5.622 1.00 90.06 138 GLN A N 1
ATOM 1107 C CA . GLN A 1 138 ? -8.171 -1.173 -6.059 1.00 90.06 138 GLN A CA 1
ATOM 1108 C C . GLN A 1 138 ? -8.420 -1.670 -7.485 1.00 90.06 138 GLN A C 1
ATOM 1110 O O . GLN A 1 138 ? -7.527 -1.582 -8.329 1.00 90.06 138 GLN A O 1
ATOM 1115 N N . ALA A 1 139 ? -9.648 -2.101 -7.791 1.00 91.44 139 ALA A N 1
ATOM 1116 C CA . ALA A 1 139 ? -10.011 -2.545 -9.135 1.00 91.44 139 ALA A CA 1
ATOM 1117 C C . ALA A 1 139 ? -9.819 -1.431 -10.184 1.00 91.44 139 ALA A C 1
ATOM 1119 O O . ALA A 1 139 ? -9.368 -1.684 -11.306 1.00 91.44 139 ALA A O 1
ATOM 1120 N N . GLN A 1 140 ? -10.112 -0.177 -9.823 1.00 93.19 140 GLN A N 1
ATOM 1121 C CA . GLN A 1 140 ? -9.898 0.962 -10.712 1.00 93.19 140 GLN A CA 1
ATOM 1122 C C . GLN A 1 140 ? -8.405 1.239 -10.950 1.00 93.19 140 GLN A C 1
ATOM 1124 O O . GLN A 1 140 ? -8.011 1.517 -12.088 1.00 93.19 140 GLN A O 1
ATOM 1129 N N . MET A 1 141 ? -7.569 1.158 -9.911 1.00 89.69 141 MET A N 1
ATOM 1130 C CA . MET A 1 141 ? -6.115 1.297 -10.045 1.00 89.69 141 MET A CA 1
ATOM 1131 C C . MET A 1 141 ? -5.520 0.202 -10.931 1.00 89.69 141 MET A C 1
ATOM 1133 O O . MET A 1 141 ? -4.778 0.510 -11.863 1.00 89.69 141 MET A O 1
ATOM 1137 N N . GLU A 1 142 ? -5.896 -1.057 -10.708 1.00 91.19 142 GLU A N 1
ATOM 1138 C CA . GLU A 1 142 ? -5.432 -2.185 -11.522 1.00 91.19 142 GLU A CA 1
ATOM 1139 C C . GLU A 1 142 ? -5.807 -2.015 -12.998 1.00 91.19 142 GLU A C 1
ATOM 1141 O O . GLU A 1 142 ? -4.977 -2.226 -13.889 1.00 91.19 142 GLU A O 1
ATOM 1146 N N . SER A 1 143 ? -7.034 -1.557 -13.271 1.00 91.31 143 SER A N 1
ATOM 1147 C CA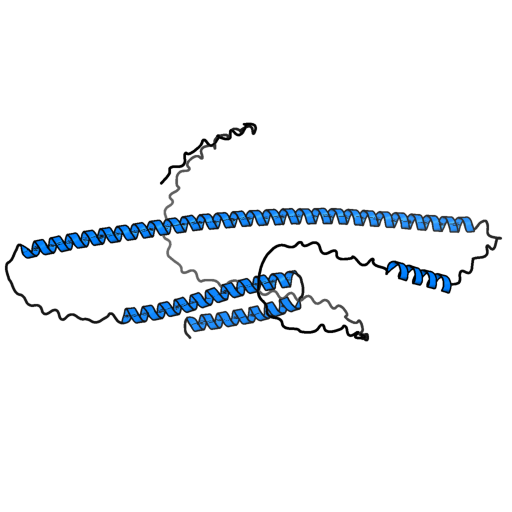 . SER A 1 143 ? -7.469 -1.253 -14.634 1.00 91.31 143 SER A CA 1
ATOM 1148 C C . SER A 1 143 ? -6.605 -0.166 -15.277 1.00 91.31 143 SER A C 1
ATOM 1150 O O . SER A 1 143 ? -6.204 -0.315 -16.433 1.00 91.31 143 SER A O 1
ATOM 1152 N N . LYS A 1 144 ? -6.285 0.916 -14.554 1.00 92.75 144 LYS A N 1
ATOM 1153 C CA . LYS A 1 144 ? -5.436 2.002 -15.074 1.00 92.75 144 LYS A CA 1
ATOM 1154 C C . LYS A 1 144 ? -4.027 1.505 -15.395 1.00 92.75 144 LYS A C 1
ATOM 1156 O O . LYS A 1 144 ? -3.570 1.700 -16.521 1.00 92.75 144 LYS A O 1
ATOM 1161 N N . ILE A 1 145 ? -3.402 0.773 -14.471 1.00 90.69 145 ILE A N 1
ATOM 1162 C CA . ILE A 1 145 ? -2.064 0.190 -14.661 1.00 90.69 145 ILE A CA 1
ATOM 1163 C C . ILE A 1 145 ? -2.043 -0.711 -15.900 1.00 90.69 145 ILE A C 1
ATOM 1165 O O . ILE A 1 145 ? -1.133 -0.627 -16.725 1.00 90.69 145 ILE A O 1
ATOM 1169 N N . LYS A 1 146 ? -3.074 -1.546 -16.082 1.00 93.75 146 LYS A N 1
ATOM 1170 C CA . LYS A 1 146 ? -3.174 -2.427 -17.251 1.00 93.75 146 LYS A CA 1
ATOM 1171 C C . LYS A 1 146 ? -3.269 -1.638 -18.558 1.00 93.75 146 LYS A C 1
ATOM 1173 O O . LYS A 1 146 ? -2.604 -1.998 -19.529 1.00 93.75 146 LYS A O 1
ATOM 1178 N N . THR A 1 147 ? -4.060 -0.564 -18.586 1.00 93.38 147 THR A N 1
ATOM 1179 C CA . THR A 1 147 ? -4.176 0.287 -19.782 1.00 93.38 147 THR A CA 1
ATOM 1180 C C . THR A 1 147 ? -2.882 1.030 -20.100 1.00 93.38 147 THR A C 1
ATOM 1182 O O . THR A 1 147 ? -2.505 1.122 -21.264 1.00 93.38 147 THR A O 1
ATOM 1185 N N . GLU A 1 148 ? -2.172 1.522 -19.088 1.00 92.44 148 GLU A N 1
ATOM 1186 C CA . GLU A 1 148 ? -0.904 2.227 -19.270 1.00 92.44 148 GLU A CA 1
ATOM 1187 C C . GLU A 1 148 ? 0.196 1.281 -19.754 1.00 92.44 148 GLU A C 1
ATOM 1189 O O . GLU A 1 148 ? 0.884 1.575 -20.731 1.00 92.44 148 GLU A O 1
ATOM 1194 N N . LYS A 1 149 ? 0.277 0.080 -19.170 1.00 93.69 149 LYS A N 1
ATOM 1195 C CA . LYS A 1 149 ? 1.194 -0.967 -19.628 1.00 93.69 149 LYS A CA 1
ATOM 1196 C C . LYS A 1 149 ? 0.952 -1.342 -21.091 1.00 93.69 149 LYS A C 1
ATOM 1198 O O . LYS A 1 149 ? 1.912 -1.490 -21.842 1.00 93.69 149 LYS A O 1
ATOM 1203 N N . ALA A 1 150 ? -0.310 -1.464 -21.507 1.00 94.06 150 ALA A N 1
ATOM 1204 C CA . ALA A 1 150 ? -0.652 -1.748 -22.899 1.00 94.06 150 ALA A CA 1
ATOM 1205 C C . ALA A 1 150 ? -0.227 -0.611 -23.846 1.00 94.06 150 ALA A C 1
ATOM 1207 O O . ALA A 1 150 ? 0.275 -0.882 -24.934 1.00 94.06 150 ALA A O 1
ATOM 1208 N N . LYS A 1 151 ? -0.363 0.655 -23.423 1.00 95.38 151 LYS A N 1
ATOM 1209 C CA . LYS A 1 151 ? 0.115 1.810 -24.201 1.00 95.38 151 LYS A CA 1
ATOM 1210 C C . LYS A 1 151 ? 1.632 1.794 -24.366 1.00 95.38 151 LYS A C 1
ATOM 1212 O O . LYS A 1 151 ? 2.098 1.942 -25.486 1.00 95.38 151 LYS A O 1
ATOM 1217 N N . ILE A 1 152 ? 2.377 1.555 -23.285 1.00 92.94 152 ILE A N 1
ATOM 1218 C CA . ILE A 1 152 ? 3.847 1.465 -23.326 1.00 92.94 152 ILE A CA 1
ATOM 1219 C C . ILE A 1 152 ? 4.296 0.331 -24.257 1.00 92.94 152 ILE A C 1
ATOM 1221 O O . ILE A 1 152 ? 5.226 0.489 -25.040 1.00 92.94 152 ILE A O 1
ATOM 1225 N N . GLN A 1 153 ? 3.619 -0.818 -24.209 1.00 95.12 153 GLN A N 1
ATOM 1226 C CA . GLN A 1 153 ? 3.921 -1.927 -25.116 1.00 95.12 153 GLN A CA 1
ATOM 1227 C C . GLN A 1 153 ? 3.659 -1.561 -26.579 1.00 95.12 153 GLN A C 1
ATOM 1229 O O . GLN A 1 153 ? 4.493 -1.857 -27.429 1.00 95.12 153 GLN A O 1
ATOM 1234 N N . ALA A 1 154 ? 2.545 -0.884 -26.869 1.00 94.94 154 ALA A N 1
ATOM 1235 C CA . ALA A 1 154 ? 2.239 -0.430 -28.221 1.00 94.94 154 ALA A CA 1
ATOM 1236 C C . ALA A 1 154 ? 3.268 0.591 -28.734 1.00 94.94 154 ALA A C 1
ATOM 1238 O O . ALA A 1 154 ? 3.708 0.486 -29.876 1.00 94.94 154 ALA A O 1
ATOM 1239 N N . THR A 1 155 ? 3.697 1.542 -27.897 1.00 94.69 155 THR A N 1
ATOM 1240 C CA . THR A 1 155 ? 4.728 2.520 -28.281 1.00 94.69 155 THR A CA 1
ATOM 1241 C C . THR A 1 155 ? 6.086 1.866 -28.498 1.00 94.69 155 THR A C 1
ATOM 1243 O O . THR A 1 155 ? 6.786 2.232 -29.434 1.00 94.69 155 THR A O 1
ATOM 1246 N N . ASN A 1 156 ? 6.449 0.879 -27.675 1.00 94.06 156 ASN A N 1
ATOM 1247 C CA . ASN A 1 156 ? 7.709 0.157 -27.836 1.00 94.06 156 ASN A CA 1
ATOM 1248 C C . ASN A 1 156 ? 7.726 -0.656 -29.133 1.00 94.06 156 ASN A C 1
ATOM 1250 O O . ASN A 1 156 ? 8.713 -0.603 -29.853 1.00 94.06 156 ASN A O 1
ATOM 1254 N N . ALA A 1 157 ? 6.627 -1.344 -29.457 1.00 95.62 157 ALA A N 1
ATOM 1255 C CA . ALA A 1 157 ? 6.514 -2.097 -30.704 1.00 95.62 157 ALA A CA 1
ATOM 1256 C C . ALA A 1 157 ? 6.578 -1.185 -31.944 1.00 95.62 157 ALA A C 1
ATOM 1258 O O . ALA A 1 157 ? 7.190 -1.548 -32.942 1.00 95.62 157 ALA A O 1
ATOM 1259 N N . ALA A 1 158 ? 5.978 0.009 -31.878 1.00 95.44 158 ALA A N 1
ATOM 1260 C CA . ALA A 1 158 ? 6.085 0.995 -32.954 1.00 95.44 158 ALA A CA 1
ATOM 1261 C C . ALA A 1 158 ? 7.528 1.500 -33.124 1.00 95.44 158 ALA A C 1
ATOM 1263 O O . ALA A 1 158 ? 8.029 1.558 -34.241 1.00 95.44 158 ALA A O 1
ATOM 1264 N N . LEU A 1 159 ? 8.213 1.801 -32.016 1.00 95.88 159 LEU A N 1
ATOM 1265 C CA . LEU A 1 159 ? 9.602 2.259 -32.042 1.00 95.88 159 LEU A CA 1
ATOM 1266 C C . LEU A 1 159 ? 10.563 1.177 -32.559 1.00 95.88 159 LEU A C 1
ATOM 1268 O O . LEU A 1 159 ? 11.495 1.489 -33.289 1.00 95.88 159 LEU A O 1
ATOM 1272 N N . GLU A 1 160 ? 10.331 -0.087 -32.208 1.00 96.12 160 GLU A N 1
ATOM 1273 C CA . GLU A 1 160 ? 11.099 -1.224 -32.727 1.00 96.12 160 GLU A CA 1
ATOM 1274 C C . GLU A 1 160 ? 10.928 -1.364 -34.247 1.00 96.12 160 GLU A C 1
ATOM 1276 O O . GLU A 1 160 ? 11.919 -1.445 -34.968 1.00 96.12 160 GLU A O 1
ATOM 1281 N N . ALA A 1 161 ? 9.694 -1.255 -34.750 1.00 96.88 161 ALA A N 1
ATOM 1282 C CA . ALA A 1 161 ? 9.431 -1.269 -36.188 1.00 96.88 161 ALA A CA 1
ATOM 1283 C C . ALA A 1 161 ? 10.107 -0.099 -36.934 1.00 96.88 161 ALA A C 1
ATOM 1285 O O . ALA A 1 161 ? 10.621 -0.283 -38.040 1.00 96.88 161 ALA A O 1
ATOM 1286 N N . ASP A 1 162 ? 10.141 1.097 -36.336 1.00 96.50 162 ASP A N 1
ATOM 1287 C CA . ASP A 1 162 ? 10.831 2.256 -36.915 1.00 96.50 162 ASP A CA 1
ATOM 1288 C C . ASP A 1 162 ? 12.355 2.055 -36.962 1.00 96.50 162 ASP A C 1
ATOM 1290 O O . ASP A 1 162 ? 13.001 2.435 -37.943 1.00 96.50 162 ASP A O 1
ATOM 1294 N N . LEU A 1 163 ? 12.939 1.438 -35.929 1.00 95.94 163 LEU A N 1
ATOM 1295 C CA . LEU A 1 163 ? 14.367 1.109 -35.900 1.00 95.94 163 LEU A CA 1
ATOM 1296 C C . LEU A 1 163 ? 14.734 0.088 -36.981 1.00 95.94 163 LEU A C 1
ATOM 1298 O O . LEU A 1 163 ? 15.727 0.291 -37.682 1.00 95.94 163 LEU A O 1
ATOM 1302 N N . ASP A 1 164 ? 13.917 -0.947 -37.174 1.00 97.06 164 ASP A N 1
ATOM 1303 C CA . ASP A 1 164 ? 14.119 -1.939 -38.236 1.00 97.06 164 ASP A CA 1
ATOM 1304 C C . ASP A 1 164 ? 14.021 -1.300 -39.632 1.00 97.06 164 ASP A C 1
ATOM 1306 O O . ASP A 1 164 ? 14.831 -1.571 -40.527 1.00 97.06 164 ASP A O 1
ATOM 1310 N N . LEU A 1 165 ? 13.071 -0.380 -39.826 1.00 96.06 165 LEU A N 1
ATOM 1311 C CA . LEU A 1 165 ? 12.952 0.372 -41.075 1.00 96.06 165 LEU A CA 1
ATOM 1312 C C . LEU A 1 165 ? 14.180 1.262 -41.330 1.00 96.06 165 LEU A C 1
ATOM 1314 O O . LEU A 1 165 ? 14.637 1.384 -42.466 1.00 96.06 165 LEU A O 1
ATOM 1318 N N . LEU A 1 166 ? 14.724 1.906 -40.297 1.00 95.12 166 LEU A N 1
ATOM 1319 C CA . LEU A 1 166 ? 15.942 2.709 -40.432 1.00 95.12 166 LEU A CA 1
ATOM 1320 C C . LEU A 1 166 ? 17.168 1.839 -40.720 1.00 95.12 166 LEU A C 1
ATOM 1322 O O . LEU A 1 166 ? 17.990 2.224 -41.549 1.00 95.12 166 LEU A O 1
ATOM 1326 N N . ALA A 1 167 ? 17.269 0.668 -40.091 1.00 96.75 167 ALA A N 1
ATOM 1327 C CA . ALA A 1 167 ? 18.347 -0.282 -40.344 1.00 96.75 167 ALA A CA 1
ATOM 1328 C C . ALA A 1 167 ? 18.339 -0.761 -41.805 1.00 96.75 167 ALA A C 1
ATOM 1330 O O . ALA A 1 167 ? 19.364 -0.683 -42.479 1.00 96.75 167 ALA A O 1
ATOM 1331 N N . THR A 1 168 ? 17.171 -1.153 -42.324 1.00 96.25 168 THR A N 1
ATOM 1332 C CA . THR A 1 168 ? 17.020 -1.582 -43.729 1.00 96.25 168 THR A CA 1
ATOM 1333 C C . THR A 1 168 ? 17.309 -0.457 -44.724 1.00 96.25 168 THR A C 1
ATOM 1335 O O . THR A 1 168 ? 17.957 -0.685 -45.744 1.00 96.25 168 THR A O 1
ATOM 1338 N N . LYS A 1 169 ? 16.900 0.784 -44.424 1.00 96.81 169 LYS A N 1
ATOM 1339 C CA . LYS A 1 169 ? 17.278 1.959 -45.230 1.00 96.81 169 LYS A CA 1
ATOM 1340 C C . LYS A 1 169 ? 18.784 2.219 -45.207 1.00 96.81 169 LYS A C 1
ATOM 1342 O O . LYS A 1 169 ? 19.343 2.582 -46.237 1.00 96.81 169 LYS A O 1
ATOM 1347 N N . GLY A 1 170 ? 19.427 2.040 -44.054 1.00 96.06 170 GLY A N 1
ATOM 1348 C CA . GLY A 1 170 ? 20.876 2.163 -43.914 1.00 96.06 170 GLY A CA 1
ATOM 1349 C C . GLY A 1 170 ? 21.628 1.120 -44.738 1.00 96.06 170 GLY A C 1
ATOM 1350 O O . GLY A 1 170 ? 22.582 1.466 -45.427 1.00 96.06 170 GLY A O 1
ATOM 1351 N N . GLU A 1 171 ? 21.166 -0.132 -44.725 1.00 95.19 171 GLU A N 1
ATOM 1352 C CA . GLU A 1 171 ? 21.727 -1.215 -45.541 1.00 95.19 171 GLU A CA 1
ATOM 1353 C C . GLU A 1 171 ? 21.557 -0.946 -47.043 1.00 95.19 171 GLU A C 1
ATOM 1355 O O . GLU A 1 171 ? 22.519 -1.066 -47.799 1.00 95.19 171 GLU A O 1
ATOM 1360 N N . ALA A 1 172 ? 20.373 -0.495 -47.473 1.00 95.50 172 ALA A N 1
ATOM 1361 C CA . ALA A 1 172 ? 20.128 -0.124 -48.867 1.00 95.50 172 ALA A CA 1
ATOM 1362 C C . ALA A 1 172 ? 21.026 1.038 -49.328 1.00 95.50 172 ALA A C 1
ATOM 1364 O O . ALA A 1 172 ? 21.621 0.959 -50.400 1.00 95.50 172 ALA A O 1
ATOM 1365 N N . ALA A 1 173 ? 21.171 2.084 -48.507 1.00 94.31 173 ALA A N 1
ATOM 1366 C CA . ALA A 1 173 ? 22.042 3.220 -48.813 1.00 94.31 173 ALA A CA 1
ATOM 1367 C C . ALA A 1 173 ? 23.529 2.825 -48.850 1.00 94.31 173 ALA A C 1
ATOM 1369 O O . ALA A 1 173 ? 24.279 3.330 -49.682 1.00 94.31 173 ALA A O 1
ATOM 1370 N N . ALA A 1 174 ? 23.962 1.912 -47.974 1.00 94.69 174 ALA A N 1
ATOM 1371 C CA . ALA A 1 174 ? 25.322 1.379 -47.995 1.00 94.69 174 ALA A CA 1
ATOM 1372 C C . ALA A 1 174 ? 25.591 0.563 -49.270 1.00 94.69 174 ALA A C 1
ATOM 1374 O O . ALA A 1 174 ? 26.627 0.756 -49.901 1.00 94.69 174 ALA A O 1
ATOM 1375 N N . ALA A 1 175 ? 24.644 -0.288 -49.679 1.00 94.00 175 ALA A N 1
ATOM 1376 C CA . ALA A 1 175 ? 24.744 -1.062 -50.914 1.00 94.00 175 ALA A CA 1
ATOM 1377 C C . ALA A 1 175 ? 24.740 -0.168 -52.169 1.00 94.00 175 ALA A C 1
ATOM 1379 O O . ALA A 1 175 ? 25.492 -0.424 -53.105 1.00 94.00 175 ALA A O 1
ATOM 1380 N N . GLU A 1 176 ? 23.934 0.899 -52.188 1.00 92.62 176 GLU A N 1
ATOM 1381 C CA . GLU A 1 176 ? 23.931 1.889 -53.275 1.00 92.62 176 GLU A CA 1
ATOM 1382 C C . GLU A 1 176 ? 25.263 2.651 -53.349 1.00 92.62 176 GLU A C 1
ATOM 1384 O O . GLU A 1 176 ? 25.822 2.813 -54.432 1.00 92.62 176 GLU A O 1
ATOM 1389 N N . ALA A 1 177 ? 25.816 3.059 -52.203 1.00 91.69 177 ALA A N 1
ATOM 1390 C CA . ALA A 1 177 ? 27.127 3.701 -52.146 1.00 91.69 177 ALA A CA 1
ATOM 1391 C C . ALA A 1 177 ? 28.258 2.769 -52.623 1.00 91.69 177 ALA A C 1
ATOM 1393 O O . ALA A 1 177 ? 29.157 3.215 -53.335 1.00 91.69 177 ALA A O 1
ATOM 1394 N N . GLU A 1 178 ? 28.209 1.481 -52.268 1.00 90.56 178 GLU A N 1
ATOM 1395 C CA . GLU A 1 178 ? 29.162 0.473 -52.751 1.00 90.56 178 GLU A CA 1
ATOM 1396 C C . GLU A 1 178 ? 29.033 0.250 -54.266 1.00 90.56 178 GLU A C 1
ATOM 1398 O O . GLU A 1 178 ? 30.044 0.201 -54.967 1.00 90.56 178 GLU A O 1
ATOM 1403 N N . ALA A 1 179 ? 27.804 0.185 -54.790 1.00 91.50 179 ALA A N 1
ATOM 1404 C CA . ALA A 1 179 ? 27.556 0.064 -56.225 1.00 91.50 179 ALA A CA 1
ATOM 1405 C C . ALA A 1 179 ? 28.109 1.268 -57.007 1.00 91.50 179 ALA A C 1
ATOM 1407 O O . ALA A 1 179 ? 28.825 1.077 -57.989 1.00 91.50 179 ALA A O 1
ATOM 1408 N N . LEU A 1 180 ? 27.850 2.495 -56.538 1.00 88.62 180 LEU A N 1
ATOM 1409 C CA . LEU A 1 180 ? 28.379 3.719 -57.150 1.00 88.62 180 LEU A CA 1
ATOM 1410 C C . LEU A 1 180 ? 29.915 3.756 -57.137 1.00 88.62 180 LEU A C 1
ATOM 1412 O O . LEU A 1 180 ? 30.526 4.106 -58.145 1.00 88.62 180 LEU A O 1
ATOM 1416 N N . ALA A 1 181 ? 30.548 3.353 -56.031 1.00 87.06 181 ALA A N 1
ATOM 1417 C CA . ALA A 1 181 ? 32.007 3.292 -55.941 1.00 87.06 181 ALA A CA 1
ATOM 1418 C C . ALA A 1 181 ? 32.614 2.307 -56.962 1.00 87.06 181 ALA A C 1
ATOM 1420 O O . ALA A 1 181 ? 33.629 2.611 -57.590 1.00 87.06 181 ALA A O 1
ATOM 1421 N N . LEU A 1 182 ? 31.974 1.150 -57.175 1.00 83.56 182 LEU A N 1
ATOM 1422 C CA . LEU A 1 182 ? 32.414 0.162 -58.166 1.00 83.56 182 LEU A CA 1
ATOM 1423 C C . LEU A 1 182 ? 32.213 0.637 -59.618 1.00 83.56 182 LEU A C 1
ATOM 1425 O O . LEU A 1 182 ? 33.028 0.307 -60.483 1.00 83.56 182 LEU A O 1
ATOM 1429 N N . GLU A 1 183 ? 31.166 1.418 -59.903 1.00 80.62 183 GLU A N 1
ATOM 1430 C CA . GLU A 1 183 ? 30.948 2.024 -61.226 1.00 80.62 183 GLU A CA 1
ATOM 1431 C C . GLU A 1 183 ? 31.989 3.112 -61.552 1.00 80.62 183 GLU A C 1
ATOM 1433 O O . GLU A 1 183 ? 32.483 3.176 -62.684 1.00 80.62 183 GLU A O 1
ATOM 1438 N N . GLU A 1 184 ? 32.378 3.934 -60.569 1.00 74.38 184 GLU A N 1
ATOM 1439 C CA . GLU A 1 184 ? 33.439 4.939 -60.739 1.00 74.38 184 GLU A CA 1
ATOM 1440 C C . GLU A 1 184 ? 34.812 4.301 -61.021 1.00 74.38 184 GLU A C 1
ATOM 1442 O O . GLU A 1 184 ? 35.552 4.784 -61.886 1.00 74.38 184 GLU A O 1
ATOM 1447 N N . ASP A 1 185 ? 35.141 3.191 -60.355 1.00 62.91 185 ASP A N 1
ATOM 1448 C CA . ASP A 1 185 ? 36.392 2.456 -60.583 1.00 62.91 185 ASP A CA 1
ATOM 1449 C C . ASP A 1 185 ? 36.406 1.720 -61.938 1.00 62.91 185 ASP A C 1
ATOM 1451 O O . ASP A 1 185 ? 37.449 1.649 -62.601 1.00 62.91 185 ASP A O 1
ATOM 1455 N N . GLY A 1 186 ? 35.245 1.234 -62.399 1.00 59.84 186 GLY A N 1
ATOM 1456 C CA . GLY A 1 186 ? 35.079 0.606 -63.715 1.00 59.84 186 GLY A CA 1
ATOM 1457 C C . GLY A 1 186 ? 35.202 1.581 -64.893 1.00 59.84 186 GLY A C 1
ATOM 1458 O O . GLY A 1 186 ? 35.766 1.227 -65.929 1.00 59.84 186 GLY A O 1
ATOM 1459 N N . ASN A 1 187 ? 34.747 2.828 -64.732 1.00 55.44 187 ASN A N 1
ATOM 1460 C CA . ASN A 1 187 ? 34.857 3.864 -65.769 1.00 55.44 187 ASN A CA 1
ATOM 1461 C C . ASN A 1 187 ? 36.210 4.600 -65.770 1.00 55.44 187 ASN A C 1
ATOM 1463 O O . ASN A 1 187 ? 36.584 5.195 -66.780 1.00 55.44 187 ASN A O 1
ATOM 1467 N N . ARG A 1 188 ? 36.994 4.533 -64.686 1.00 53.59 188 ARG A N 1
ATOM 1468 C CA . ARG A 1 188 ? 38.351 5.113 -64.626 1.00 53.59 188 ARG A CA 1
ATOM 1469 C C . ARG A 1 188 ? 39.427 4.306 -65.353 1.00 53.59 188 ARG A C 1
ATOM 1471 O O . ARG A 1 188 ? 40.545 4.796 -65.493 1.00 53.59 188 ARG A O 1
ATOM 1478 N N . SER A 1 189 ? 39.125 3.097 -65.828 1.00 51.50 189 SER A N 1
ATOM 1479 C CA . SER A 1 189 ? 40.110 2.251 -66.519 1.00 51.50 189 SER A CA 1
ATOM 1480 C C . SER A 1 189 ? 40.163 2.438 -68.045 1.00 51.50 189 SER A C 1
ATOM 1482 O O . SER A 1 189 ? 40.983 1.780 -68.686 1.00 51.50 189 SER A O 1
ATOM 1484 N N . GLN A 1 190 ? 39.345 3.322 -68.639 1.00 51.84 190 GLN A N 1
ATOM 1485 C CA . GLN A 1 190 ? 39.383 3.592 -70.089 1.00 51.84 190 GLN A CA 1
ATOM 1486 C C . GLN A 1 190 ? 39.779 5.011 -70.509 1.00 51.84 190 GLN A C 1
ATOM 1488 O O . GLN A 1 190 ? 40.216 5.159 -71.643 1.00 51.84 190 GLN A O 1
ATOM 1493 N N . ASP A 1 191 ? 39.748 6.009 -69.626 1.00 52.28 191 ASP A N 1
ATOM 1494 C CA . ASP A 1 191 ? 40.159 7.377 -69.969 1.00 52.28 191 ASP A CA 1
ATOM 1495 C C . ASP A 1 191 ? 40.886 8.033 -68.792 1.00 52.28 191 ASP A C 1
ATOM 1497 O O . ASP A 1 191 ? 40.250 8.675 -67.966 1.00 52.28 191 ASP A O 1
ATOM 1501 N N . LEU A 1 192 ? 42.212 7.875 -68.690 1.00 51.31 192 LEU A N 1
ATOM 1502 C CA . LEU A 1 192 ? 43.069 8.718 -67.839 1.00 51.31 192 LEU A CA 1
ATOM 1503 C C . LEU A 1 192 ? 44.544 8.709 -68.321 1.00 51.31 192 LEU A C 1
ATOM 1505 O O . LEU A 1 192 ? 45.471 8.453 -67.558 1.00 51.31 192 LEU A O 1
ATOM 1509 N N . GLU A 1 193 ? 44.779 9.070 -69.589 1.00 48.31 193 GLU A N 1
ATOM 1510 C CA . GLU A 1 193 ? 45.858 10.028 -69.902 1.00 48.31 193 GLU A CA 1
ATOM 1511 C C . GLU A 1 193 ? 45.244 11.430 -69.788 1.00 48.31 193 GLU A C 1
ATOM 1513 O O . GLU A 1 193 ? 44.744 12.003 -70.752 1.00 48.31 193 GLU A O 1
ATOM 1518 N N . GLY A 1 194 ? 45.175 11.958 -68.571 1.00 49.97 194 GLY A N 1
ATOM 1519 C CA . GLY A 1 194 ? 44.483 13.219 -68.319 1.00 49.97 194 GLY A CA 1
ATOM 1520 C C . GLY A 1 194 ? 44.553 13.606 -66.858 1.00 49.97 194 GLY A C 1
ATOM 1521 O O . GLY A 1 194 ? 43.546 13.607 -66.162 1.00 49.97 194 GLY A O 1
ATOM 1522 N N . GLU A 1 195 ? 45.766 13.883 -66.392 1.00 52.34 195 GLU A N 1
ATOM 1523 C CA . GLU A 1 195 ? 46.082 14.395 -65.062 1.00 52.34 195 GLU A CA 1
ATOM 1524 C C . GLU A 1 195 ? 45.218 15.635 -64.742 1.00 52.34 195 GLU A C 1
ATOM 1526 O O . GLU A 1 195 ? 45.537 16.765 -65.111 1.00 52.34 195 GLU A O 1
ATOM 1531 N N . LEU A 1 196 ? 44.074 15.425 -64.084 1.00 57.97 196 LEU A N 1
ATOM 1532 C CA . LEU A 1 196 ? 43.271 16.502 -63.515 1.00 57.97 196 LEU A CA 1
ATOM 1533 C C . LEU A 1 196 ? 43.962 16.973 -62.227 1.00 57.97 196 LEU A C 1
ATOM 1535 O O . LEU A 1 196 ? 44.220 16.154 -61.339 1.00 57.97 196 LEU A O 1
ATOM 1539 N N . PRO A 1 197 ? 44.267 18.275 -62.090 1.00 54.34 197 PRO A N 1
ATOM 1540 C CA . PRO A 1 197 ? 44.947 18.790 -60.917 1.00 54.34 197 PRO A CA 1
ATOM 1541 C C . PRO A 1 197 ? 43.998 18.696 -59.724 1.00 54.34 197 PRO A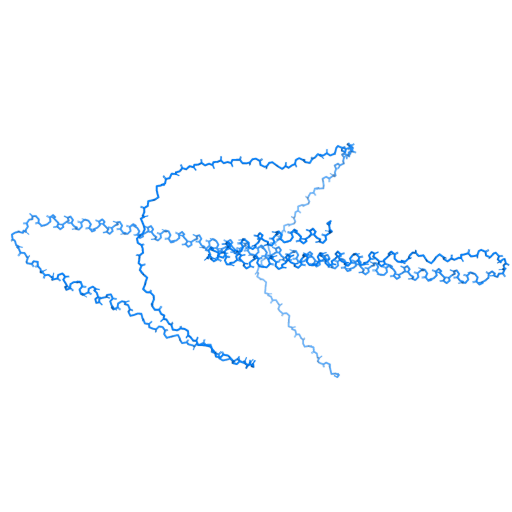 C 1
ATOM 1543 O O . PRO A 1 197 ? 43.028 19.445 -59.621 1.00 54.34 197 PRO A O 1
ATOM 1546 N N . LEU A 1 198 ? 44.288 17.771 -58.808 1.00 55.44 198 LEU A N 1
ATOM 1547 C CA . LEU A 1 198 ? 43.669 17.750 -57.488 1.00 55.44 198 LEU A CA 1
ATOM 1548 C C . LEU A 1 198 ? 43.891 19.127 -56.841 1.00 55.44 198 LEU A C 1
ATOM 1550 O O . LEU A 1 198 ? 45.050 19.533 -56.672 1.00 55.44 198 LEU A O 1
ATOM 1554 N N . PRO A 1 199 ? 42.823 19.858 -56.469 1.00 56.22 199 PRO A N 1
ATOM 1555 C CA . PRO A 1 199 ? 42.977 21.048 -55.661 1.00 56.22 199 PRO A CA 1
ATOM 1556 C C . PRO A 1 199 ? 43.593 20.588 -54.345 1.00 56.22 199 PRO A C 1
ATOM 1558 O O . PRO A 1 199 ? 42.976 19.855 -53.573 1.00 56.22 199 PRO A O 1
ATOM 1561 N N . LYS A 1 200 ? 44.840 20.988 -54.105 1.00 58.50 200 LYS A N 1
ATOM 1562 C CA . LYS A 1 200 ? 45.486 20.861 -52.802 1.00 58.50 200 LYS A CA 1
ATOM 1563 C C . LYS A 1 200 ? 44.778 21.826 -51.856 1.00 58.50 200 LYS A C 1
ATOM 1565 O O . LYS A 1 200 ? 45.279 22.915 -51.604 1.00 58.50 200 LYS A O 1
ATOM 1570 N N . MET A 1 201 ? 43.581 21.465 -51.404 1.00 61.09 201 MET A N 1
ATOM 1571 C CA . MET A 1 201 ? 42.973 22.143 -50.272 1.00 61.09 201 MET A CA 1
ATOM 1572 C C . MET A 1 201 ? 43.861 21.867 -49.067 1.00 61.09 201 MET A C 1
ATOM 1574 O O . MET A 1 201 ? 44.131 20.715 -48.721 1.00 61.09 201 MET A O 1
ATOM 1578 N N . ASP A 1 202 ? 44.384 22.946 -48.499 1.00 68.69 202 ASP A N 1
ATOM 1579 C CA . ASP A 1 202 ? 45.274 22.897 -47.356 1.00 68.69 202 ASP A CA 1
ATOM 1580 C C . ASP A 1 202 ? 44.501 22.290 -46.179 1.00 68.69 202 ASP A C 1
ATOM 1582 O O . ASP A 1 202 ? 43.435 22.773 -45.788 1.00 68.69 202 ASP A O 1
ATOM 1586 N N . SER A 1 203 ? 45.014 21.192 -45.623 1.00 66.31 203 SER A N 1
ATOM 1587 C CA . SER A 1 203 ? 44.356 20.454 -44.540 1.00 66.31 203 SER A CA 1
ATOM 1588 C C . SER A 1 203 ? 44.071 21.346 -43.327 1.00 66.31 203 SER A C 1
ATOM 1590 O O . SER A 1 203 ? 43.162 21.045 -42.553 1.00 66.31 203 SER A O 1
ATOM 1592 N N . ASN A 1 204 ? 44.816 22.441 -43.157 1.00 74.00 204 ASN A N 1
ATOM 1593 C CA . ASN A 1 204 ? 44.580 23.413 -42.093 1.00 74.00 204 ASN A CA 1
ATOM 1594 C C . ASN A 1 204 ? 43.321 24.265 -42.315 1.00 74.00 204 ASN A C 1
ATOM 1596 O O . ASN A 1 204 ? 42.662 24.639 -41.346 1.00 74.00 204 ASN A O 1
ATOM 1600 N N . GLU A 1 205 ? 42.954 24.535 -43.566 1.00 75.50 205 GLU A N 1
ATOM 1601 C CA . GLU A 1 205 ? 41.771 25.327 -43.918 1.00 75.50 205 GLU A CA 1
ATOM 1602 C C . GLU A 1 205 ? 40.479 24.537 -43.651 1.00 75.50 205 GLU A C 1
ATOM 1604 O O . GLU A 1 205 ? 39.514 25.064 -43.097 1.00 75.50 205 GLU A O 1
ATOM 1609 N N . LEU A 1 206 ? 40.495 23.229 -43.937 1.00 71.94 206 LEU A N 1
ATOM 1610 C CA . LEU A 1 206 ? 39.401 22.306 -43.608 1.00 71.94 206 LEU A CA 1
ATOM 1611 C C . LEU A 1 206 ? 39.184 22.182 -42.095 1.00 71.94 206 LEU A C 1
ATOM 1613 O O . LEU A 1 206 ? 38.045 22.207 -41.626 1.00 71.94 206 LEU A O 1
ATOM 1617 N N . VAL A 1 207 ? 40.270 22.096 -41.322 1.00 75.38 207 VAL A N 1
ATOM 1618 C CA . VAL A 1 207 ? 40.194 22.022 -39.856 1.00 75.38 207 VAL A CA 1
ATOM 1619 C C . VAL A 1 207 ? 39.684 23.339 -39.265 1.00 75.38 207 VAL A C 1
ATOM 1621 O O . VAL A 1 207 ? 38.850 23.305 -38.361 1.00 75.38 207 VAL A O 1
ATOM 1624 N N . GLN A 1 208 ? 40.104 24.496 -39.789 1.00 75.56 208 GLN A N 1
ATOM 1625 C CA . GLN A 1 208 ? 39.559 25.783 -39.341 1.00 75.56 208 GLN A CA 1
ATOM 1626 C C . GLN A 1 208 ? 38.070 25.939 -39.658 1.00 75.56 208 GLN A C 1
ATOM 1628 O O . GLN A 1 208 ? 37.315 26.370 -38.787 1.00 75.56 208 GLN A O 1
ATOM 1633 N N . ASN A 1 209 ? 37.622 25.546 -40.852 1.00 78.62 209 ASN A N 1
ATOM 1634 C CA . ASN A 1 209 ? 36.201 25.602 -41.198 1.00 78.62 209 ASN A CA 1
ATOM 1635 C C . ASN A 1 209 ? 35.349 24.691 -40.306 1.00 78.62 209 ASN A C 1
ATOM 1637 O O . ASN A 1 209 ? 34.259 25.085 -39.895 1.00 78.62 209 ASN A O 1
ATOM 1641 N N . TYR A 1 210 ? 35.863 23.516 -39.936 1.00 74.88 210 TYR A N 1
ATOM 1642 C CA . TYR A 1 210 ? 35.173 22.620 -39.009 1.00 74.88 210 TYR A CA 1
ATOM 1643 C C . TYR A 1 210 ? 35.071 23.204 -37.590 1.00 74.88 210 TYR A C 1
ATOM 1645 O O . TYR A 1 210 ? 34.010 23.148 -36.966 1.00 74.88 210 TYR A O 1
ATOM 1653 N N . VAL A 1 211 ? 36.147 23.818 -37.084 1.00 76.75 211 VAL A N 1
ATOM 1654 C CA . VAL A 1 211 ? 36.142 24.486 -35.769 1.00 76.75 211 VAL A CA 1
ATOM 1655 C C . VAL A 1 211 ? 35.186 25.686 -35.761 1.00 76.75 211 VAL A C 1
ATOM 1657 O O . VAL A 1 211 ? 34.443 25.865 -34.796 1.00 76.75 211 VAL A O 1
ATOM 1660 N N . ASN A 1 212 ? 35.140 26.460 -36.847 1.00 74.69 212 ASN A N 1
ATOM 1661 C CA . ASN A 1 212 ? 34.233 27.602 -36.975 1.00 74.69 212 ASN A CA 1
ATOM 1662 C C . ASN A 1 212 ? 32.755 27.170 -37.070 1.00 74.69 212 ASN A C 1
ATOM 1664 O O . ASN A 1 212 ? 31.908 27.787 -36.428 1.00 74.69 212 ASN A O 1
ATOM 1668 N N . GLN A 1 213 ? 32.437 26.069 -37.765 1.00 73.19 213 GLN A N 1
ATOM 1669 C CA . GLN A 1 213 ? 31.068 25.526 -37.811 1.00 73.19 213 GLN A CA 1
ATOM 1670 C C . GLN A 1 213 ? 30.587 24.988 -36.457 1.00 73.19 213 GLN A C 1
ATOM 1672 O O . GLN A 1 213 ? 29.414 25.136 -36.111 1.00 73.19 213 GLN A O 1
ATOM 1677 N N . GLN A 1 214 ? 31.473 24.393 -35.651 1.00 65.44 214 GLN A N 1
ATOM 1678 C CA . GLN A 1 214 ? 31.096 23.982 -34.295 1.00 65.44 214 GLN A CA 1
ATOM 1679 C C . GLN A 1 214 ? 30.851 25.181 -33.369 1.00 65.44 214 GLN A C 1
ATOM 1681 O O . GLN A 1 214 ? 29.952 25.124 -32.528 1.00 65.44 214 GLN A O 1
ATOM 1686 N N . ALA A 1 215 ? 31.585 26.285 -33.543 1.00 61.97 215 ALA A N 1
ATOM 1687 C CA . ALA A 1 215 ? 31.359 27.508 -32.775 1.00 61.97 215 ALA A CA 1
ATOM 1688 C C . ALA A 1 215 ? 29.978 28.135 -33.060 1.00 61.97 215 ALA A C 1
ATOM 1690 O O . ALA A 1 215 ? 29.328 28.608 -32.128 1.00 61.97 215 ALA A O 1
ATOM 1691 N N . GLU A 1 216 ? 29.479 28.062 -34.300 1.00 59.97 216 GLU A N 1
ATOM 1692 C CA . GLU A 1 216 ? 28.123 28.523 -34.651 1.00 59.97 216 GLU A CA 1
ATOM 1693 C C . GLU A 1 216 ? 27.010 27.628 -34.080 1.00 59.97 216 GLU A C 1
ATOM 1695 O O . GLU A 1 216 ? 25.976 28.135 -33.646 1.00 59.97 216 GLU A O 1
ATOM 1700 N N . LEU A 1 217 ? 27.228 26.312 -33.980 1.00 58.34 217 LEU A N 1
ATOM 1701 C CA . LEU A 1 217 ? 26.254 25.372 -33.399 1.00 58.34 217 LEU A CA 1
ATOM 1702 C C . LEU A 1 217 ? 26.146 25.449 -31.864 1.00 58.34 217 LEU A C 1
ATOM 1704 O O . LEU A 1 217 ? 25.235 24.854 -31.287 1.00 58.34 217 LEU A O 1
ATOM 1708 N N . THR A 1 218 ? 27.041 26.185 -31.192 1.00 51.31 218 THR A N 1
ATOM 1709 C CA . THR A 1 218 ? 27.039 26.317 -29.721 1.00 51.31 218 THR A CA 1
ATOM 1710 C C . THR A 1 218 ? 26.328 27.583 -29.220 1.00 51.31 218 THR A C 1
ATOM 1712 O O . THR A 1 218 ? 26.218 27.790 -28.010 1.00 51.31 218 THR A O 1
ATOM 1715 N N . VAL A 1 219 ? 25.788 28.421 -30.113 1.00 52.94 219 VAL A N 1
ATOM 1716 C CA . VAL A 1 219 ? 24.940 29.558 -29.724 1.00 52.94 219 VAL A CA 1
ATOM 1717 C C . VAL A 1 219 ? 23.505 29.061 -29.535 1.00 52.94 219 VAL A C 1
ATOM 1719 O O . VAL A 1 219 ? 22.636 29.217 -30.390 1.00 52.94 219 VAL A O 1
ATOM 1722 N N . LEU A 1 220 ? 23.258 28.417 -28.393 1.00 48.66 220 LEU A N 1
ATOM 1723 C CA . LEU A 1 220 ? 21.900 28.192 -27.900 1.00 48.66 220 LEU A CA 1
ATOM 1724 C C . LEU A 1 220 ? 21.236 29.560 -27.666 1.00 48.66 220 LEU A C 1
ATOM 1726 O O . LEU A 1 220 ? 21.801 30.374 -26.931 1.00 48.66 220 LEU A O 1
ATOM 1730 N N . PRO A 1 221 ? 20.051 29.837 -28.241 1.00 50.84 221 PRO A N 1
ATOM 1731 C CA . PRO A 1 221 ? 19.308 31.036 -27.895 1.00 50.84 221 PRO A CA 1
ATOM 1732 C C . PRO A 1 221 ? 18.949 30.983 -26.406 1.00 50.84 221 PRO A C 1
ATOM 1734 O O . PRO A 1 221 ? 18.359 30.008 -25.934 1.00 50.84 221 PRO A O 1
ATOM 1737 N N . GLU A 1 222 ? 19.315 32.034 -25.669 1.00 49.47 222 GLU A N 1
ATOM 1738 C CA . GLU A 1 222 ? 18.791 32.309 -24.333 1.00 49.47 222 GLU A CA 1
ATOM 1739 C C . GLU A 1 222 ? 17.263 32.233 -24.392 1.00 49.47 222 GLU A C 1
ATOM 1741 O O . GLU A 1 222 ? 16.591 33.128 -24.912 1.00 49.47 222 GLU A O 1
ATOM 1746 N N . MET A 1 223 ? 16.695 31.149 -23.859 1.00 42.50 223 MET A N 1
ATOM 1747 C CA . MET A 1 223 ? 15.273 31.100 -23.564 1.00 42.50 223 MET A CA 1
ATOM 1748 C C . MET A 1 223 ? 15.018 32.088 -22.431 1.00 42.50 223 MET A C 1
ATOM 1750 O O . MET A 1 223 ? 15.183 31.785 -21.248 1.00 42.50 223 MET A O 1
ATOM 1754 N N . THR A 1 224 ? 14.648 33.301 -22.830 1.00 47.19 224 THR A N 1
ATOM 1755 C CA . THR A 1 224 ? 14.046 34.315 -21.978 1.00 47.19 224 THR A CA 1
ATOM 1756 C C . THR A 1 224 ? 12.808 33.703 -21.336 1.00 47.19 224 THR A C 1
ATOM 1758 O O . THR A 1 224 ? 11.757 33.522 -21.945 1.00 47.19 224 THR A O 1
ATOM 1761 N N . ASN A 1 225 ? 12.982 33.314 -20.079 1.00 45.00 225 ASN A N 1
ATOM 1762 C CA . ASN A 1 225 ? 11.956 32.728 -19.243 1.00 45.00 225 ASN A CA 1
ATOM 1763 C C . ASN A 1 225 ? 10.980 33.852 -18.863 1.00 45.00 225 ASN A C 1
ATOM 1765 O O . ASN A 1 225 ? 11.174 34.566 -17.877 1.00 45.00 225 ASN A O 1
ATOM 1769 N N . THR A 1 226 ? 9.971 34.090 -19.702 1.00 44.88 226 THR A N 1
ATOM 1770 C CA . THR A 1 226 ? 8.905 35.044 -19.402 1.00 44.88 226 THR A CA 1
ATOM 1771 C C . THR A 1 226 ? 8.035 34.488 -18.285 1.00 44.88 226 THR A C 1
ATOM 1773 O O . THR A 1 226 ? 7.213 33.596 -18.491 1.00 44.88 226 THR A O 1
ATOM 1776 N N . ASN A 1 227 ? 8.237 35.064 -17.101 1.00 52.16 227 ASN A N 1
ATOM 1777 C CA . ASN A 1 227 ? 7.299 35.124 -15.988 1.00 52.16 227 ASN A CA 1
ATOM 1778 C C . ASN A 1 227 ? 5.860 35.338 -16.482 1.00 52.16 227 ASN A C 1
ATOM 1780 O O . ASN A 1 227 ? 5.507 36.438 -16.904 1.00 52.16 227 ASN A O 1
ATOM 1784 N N . ILE A 1 228 ? 5.021 34.309 -16.360 1.00 50.56 228 ILE A N 1
ATOM 1785 C CA . ILE A 1 228 ? 3.561 34.445 -16.347 1.00 50.56 228 ILE A CA 1
ATOM 1786 C C . ILE A 1 228 ? 3.017 33.558 -15.222 1.00 50.56 228 ILE A C 1
ATOM 1788 O O . ILE A 1 228 ? 2.635 32.414 -15.433 1.00 50.56 228 ILE A O 1
ATOM 1792 N N . PHE A 1 229 ? 3.016 34.104 -14.010 1.00 41.41 229 PHE A N 1
ATOM 1793 C CA . PHE A 1 229 ? 2.111 33.753 -12.908 1.00 41.41 229 PHE A CA 1
ATOM 1794 C C . PHE A 1 229 ? 1.997 35.029 -12.062 1.00 41.41 229 PHE A C 1
ATOM 1796 O O . PHE A 1 229 ? 2.853 35.319 -11.238 1.00 41.41 229 PHE A O 1
ATOM 1803 N N . ASN A 1 230 ? 1.227 36.004 -12.536 1.00 40.84 230 ASN A N 1
ATOM 1804 C CA . ASN A 1 230 ? -0.179 36.215 -12.193 1.00 40.84 230 ASN A CA 1
ATOM 1805 C C . ASN A 1 230 ? -0.390 36.363 -10.678 1.00 40.84 230 ASN A C 1
ATOM 1807 O O . ASN A 1 230 ? -0.490 35.385 -9.935 1.00 40.84 230 ASN A O 1
ATOM 1811 N N . ASP A 1 231 ? -0.453 37.629 -10.272 1.00 41.72 231 ASP A N 1
ATOM 1812 C CA . ASP A 1 231 ? -0.913 38.113 -8.981 1.00 41.72 231 ASP A CA 1
ATOM 1813 C C . ASP A 1 231 ? -2.355 37.665 -8.704 1.00 41.72 231 ASP A C 1
ATOM 1815 O O . ASP A 1 231 ? -3.236 37.852 -9.545 1.00 41.72 231 ASP A O 1
ATOM 1819 N N . ASN A 1 232 ? -2.610 37.121 -7.509 1.00 41.12 232 ASN A N 1
ATOM 1820 C CA . ASN A 1 232 ? -3.548 37.711 -6.539 1.00 41.12 232 ASN A CA 1
ATOM 1821 C C . ASN A 1 232 ? -3.827 36.785 -5.339 1.00 41.12 232 ASN A C 1
ATOM 1823 O O . ASN A 1 232 ? -4.594 35.832 -5.430 1.00 41.12 232 ASN A O 1
ATOM 1827 N N . HIS A 1 233 ? -3.230 37.144 -4.197 1.00 41.78 233 HIS A N 1
ATOM 1828 C CA . HIS A 1 233 ? -3.890 37.536 -2.936 1.00 41.78 233 HIS A CA 1
ATOM 1829 C C . HIS A 1 233 ? -3.255 36.976 -1.648 1.00 41.78 233 HIS A C 1
ATOM 1831 O O . HIS A 1 233 ? -3.300 35.793 -1.343 1.00 41.78 233 HIS A O 1
ATOM 1837 N N . HIS A 1 234 ? -2.796 37.951 -0.854 1.00 36.19 234 HIS A N 1
ATOM 1838 C CA . HIS A 1 234 ? -2.893 38.086 0.602 1.00 36.19 234 HIS A CA 1
ATOM 1839 C C . HIS A 1 234 ? -2.177 37.099 1.540 1.00 36.19 234 HIS A C 1
ATOM 1841 O O . HIS A 1 234 ? -2.702 36.074 1.949 1.00 36.19 234 HIS A O 1
ATOM 1847 N N . ALA A 1 235 ? -1.069 37.620 2.076 1.00 38.62 235 ALA A N 1
ATOM 1848 C CA . ALA A 1 235 ? -0.978 38.155 3.442 1.00 38.62 235 ALA A CA 1
ATOM 1849 C C . ALA A 1 235 ? 0.059 37.478 4.354 1.00 38.62 235 ALA A C 1
ATOM 1851 O O . ALA A 1 235 ? -0.134 36.393 4.884 1.00 38.62 235 ALA A O 1
ATOM 1852 N N . ALA A 1 236 ? 1.058 38.309 4.655 1.00 41.22 236 ALA A N 1
ATOM 1853 C CA . ALA A 1 236 ? 1.614 38.555 5.978 1.00 41.22 236 ALA A CA 1
ATOM 1854 C C . ALA A 1 236 ? 2.791 37.695 6.472 1.00 41.22 236 ALA A C 1
ATOM 1856 O O . ALA A 1 236 ? 2.701 36.492 6.691 1.00 41.22 236 ALA A O 1
ATOM 1857 N N . THR A 1 237 ? 3.810 38.463 6.876 1.00 39.44 237 THR A N 1
ATOM 1858 C CA . THR A 1 237 ? 4.693 38.259 8.038 1.00 39.44 237 THR A CA 1
ATOM 1859 C C . THR A 1 237 ? 6.138 37.872 7.720 1.00 39.44 237 THR A C 1
ATOM 1861 O O . THR 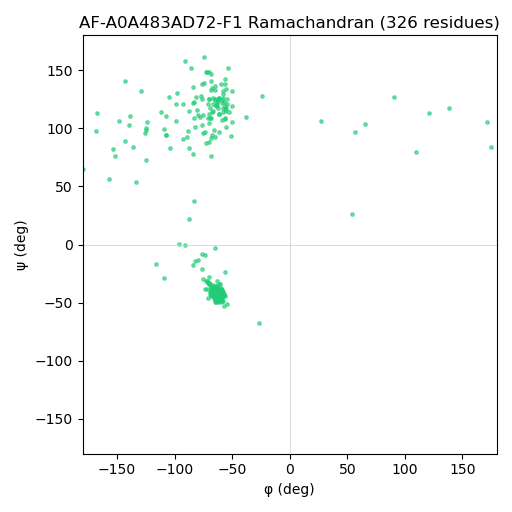A 1 237 ? 6.558 36.728 7.825 1.00 39.44 237 THR A O 1
ATOM 1864 N N . THR A 1 238 ? 6.908 38.904 7.368 1.00 51.72 238 THR A N 1
ATOM 1865 C CA . THR A 1 238 ? 8.078 39.390 8.121 1.00 51.72 238 THR A CA 1
ATOM 1866 C C . THR A 1 238 ? 8.838 38.377 8.986 1.00 51.72 238 THR A C 1
ATOM 1868 O O . THR A 1 238 ? 8.446 38.119 10.118 1.00 51.72 238 THR A O 1
ATOM 1871 N N . ALA A 1 239 ? 10.020 37.971 8.521 1.00 41.66 239 ALA A N 1
ATOM 1872 C CA . ALA A 1 239 ? 11.266 38.029 9.293 1.00 41.66 239 ALA A CA 1
ATOM 1873 C C . ALA A 1 239 ? 12.443 37.777 8.340 1.00 41.66 239 ALA A C 1
ATOM 1875 O O . ALA A 1 239 ? 12.582 36.699 7.769 1.00 41.66 239 ALA A O 1
ATOM 1876 N N . GLY A 1 240 ? 13.261 38.808 8.133 1.00 46.31 240 GLY A N 1
ATOM 1877 C CA . GLY A 1 240 ? 14.450 38.732 7.299 1.00 46.31 240 GLY A CA 1
ATOM 1878 C C . GLY A 1 240 ? 15.581 37.976 7.984 1.00 46.31 240 GLY A C 1
ATOM 1879 O O . GLY A 1 240 ? 15.853 38.203 9.159 1.00 46.31 240 GLY A O 1
ATOM 1880 N N . ILE A 1 241 ? 16.279 37.144 7.213 1.00 46.09 241 ILE A N 1
ATOM 1881 C CA . ILE A 1 241 ? 17.667 36.760 7.470 1.00 46.09 241 ILE A CA 1
ATOM 1882 C C . ILE A 1 241 ? 18.386 36.751 6.116 1.00 46.09 241 ILE A C 1
ATOM 1884 O O . ILE A 1 241 ? 18.108 35.932 5.245 1.00 46.09 241 ILE A O 1
ATOM 1888 N N . LEU A 1 242 ? 19.287 37.719 5.955 1.00 47.38 242 LEU A N 1
ATOM 1889 C CA . LEU A 1 242 ? 20.301 37.803 4.907 1.00 47.38 242 LEU A CA 1
ATOM 1890 C C . LEU A 1 242 ? 21.296 36.646 5.057 1.00 47.38 242 LEU A C 1
ATOM 1892 O O . LEU A 1 242 ? 21.934 36.560 6.103 1.00 47.38 242 LEU A O 1
ATOM 1896 N N . LEU A 1 243 ? 21.507 35.841 4.012 1.00 43.25 243 LEU A N 1
ATOM 1897 C CA . LEU A 1 243 ? 22.732 35.050 3.839 1.00 43.25 243 LEU A CA 1
ATOM 1898 C C . LEU A 1 243 ? 23.131 34.981 2.347 1.00 43.25 243 LEU A C 1
ATOM 1900 O O . LEU A 1 243 ? 22.251 34.896 1.488 1.00 43.25 243 LEU A O 1
ATOM 1904 N N . PRO A 1 244 ? 24.439 35.064 2.032 1.00 52.66 244 PRO A N 1
ATOM 1905 C CA . PRO A 1 244 ? 24.949 35.307 0.686 1.00 52.66 244 PRO A CA 1
ATOM 1906 C C . PRO A 1 244 ? 25.102 34.033 -0.162 1.00 52.66 244 PRO A C 1
ATOM 1908 O O . PRO A 1 244 ? 25.379 32.947 0.346 1.00 52.66 244 PRO A O 1
ATOM 1911 N N . LEU A 1 245 ? 24.985 34.221 -1.480 1.00 46.34 245 LEU A N 1
ATOM 1912 C CA . LEU A 1 245 ? 25.370 33.279 -2.536 1.00 46.34 245 LEU A CA 1
ATOM 1913 C C . LEU A 1 245 ? 26.849 32.865 -2.407 1.00 46.34 245 LEU A C 1
ATOM 1915 O O . LEU A 1 245 ? 27.706 33.750 -2.337 1.00 46.34 245 LEU A O 1
ATOM 1919 N N . PRO A 1 246 ? 27.193 31.570 -2.507 1.00 56.72 246 PRO A N 1
ATOM 1920 C CA . PRO A 1 246 ? 28.541 31.172 -2.867 1.00 56.72 246 PRO A CA 1
ATOM 1921 C C . PRO A 1 246 ? 28.716 31.192 -4.391 1.00 56.72 246 PRO A C 1
ATOM 1923 O O . PRO A 1 246 ? 28.016 30.522 -5.150 1.00 56.72 246 PRO A O 1
ATOM 1926 N N . THR A 1 247 ? 29.694 31.986 -4.805 1.00 42.31 247 THR A N 1
ATOM 1927 C CA . THR A 1 247 ? 30.315 32.024 -6.126 1.00 42.31 247 THR A CA 1
ATOM 1928 C C . THR A 1 247 ? 30.889 30.670 -6.536 1.00 42.31 247 THR A C 1
ATOM 1930 O O . THR A 1 247 ? 31.479 29.948 -5.734 1.00 42.31 247 THR A O 1
ATOM 1933 N N . THR A 1 248 ? 30.752 30.378 -7.824 1.00 40.91 248 THR A N 1
ATOM 1934 C CA . THR A 1 248 ? 31.364 29.270 -8.556 1.00 40.91 248 THR A CA 1
ATOM 1935 C C . THR A 1 248 ? 32.889 29.299 -8.456 1.00 40.91 248 THR A C 1
ATOM 1937 O O . THR A 1 248 ? 33.515 30.262 -8.900 1.00 40.91 248 THR A O 1
ATOM 1940 N N . THR A 1 249 ? 33.490 28.221 -7.954 1.00 39.25 249 THR A N 1
ATOM 1941 C CA . THR A 1 249 ? 34.935 27.989 -8.054 1.00 39.25 249 THR A CA 1
ATOM 1942 C C . THR A 1 249 ? 35.181 26.809 -8.983 1.00 39.25 249 THR A C 1
ATOM 1944 O O . THR A 1 249 ? 34.803 25.676 -8.685 1.00 39.25 249 THR A O 1
ATOM 1947 N N . SER A 1 250 ? 35.812 27.089 -10.121 1.00 44.75 250 SER A N 1
ATOM 1948 C CA . SER A 1 250 ? 36.349 26.100 -11.050 1.00 44.75 250 SER A CA 1
ATOM 1949 C C . SER A 1 250 ? 37.359 25.203 -10.337 1.00 44.75 250 SER A C 1
ATOM 1951 O O . SER A 1 250 ? 38.396 25.678 -9.876 1.00 44.75 250 SER A O 1
ATOM 1953 N N . ALA A 1 251 ? 37.072 23.904 -10.263 1.00 40.19 251 ALA A N 1
ATOM 1954 C CA . ALA A 1 251 ? 38.032 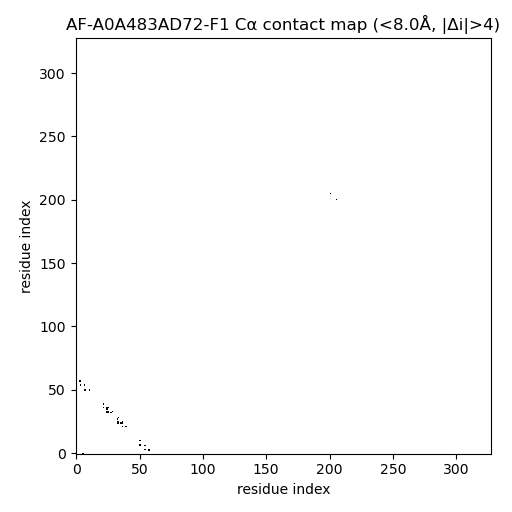22.894 -9.844 1.00 40.19 251 ALA A CA 1
ATOM 1955 C C . ALA A 1 251 ? 38.465 22.078 -11.067 1.00 40.19 251 ALA A C 1
ATOM 1957 O O . ALA A 1 251 ? 37.696 21.313 -11.646 1.00 40.19 251 ALA A O 1
ATOM 1958 N N . THR A 1 252 ? 39.720 22.277 -11.452 1.00 44.31 252 THR A N 1
ATOM 1959 C CA . THR A 1 252 ? 40.472 21.504 -12.438 1.00 44.31 252 THR A CA 1
ATOM 1960 C C . THR A 1 252 ? 40.529 20.039 -11.997 1.00 44.31 252 THR A C 1
ATOM 1962 O O . THR A 1 252 ? 41.229 19.705 -11.041 1.00 44.31 252 THR A O 1
ATOM 1965 N N . LEU A 1 253 ? 39.779 19.154 -12.662 1.00 40.81 253 LEU A N 1
ATOM 1966 C CA . LEU A 1 253 ? 39.781 17.723 -12.355 1.00 40.81 253 LEU A CA 1
ATOM 1967 C C . LEU A 1 253 ? 40.872 17.009 -13.162 1.00 40.81 253 LEU A C 1
ATOM 1969 O O . LEU A 1 253 ? 40.706 16.652 -14.328 1.00 40.81 253 LEU A O 1
ATOM 1973 N N . THR A 1 254 ? 42.006 16.806 -12.503 1.00 38.94 254 THR A N 1
ATOM 1974 C CA . THR A 1 254 ? 43.114 15.968 -12.957 1.00 38.94 254 THR A CA 1
ATOM 1975 C C . THR A 1 254 ? 42.671 14.505 -13.032 1.00 38.94 254 THR A C 1
ATOM 1977 O O . THR A 1 254 ? 42.191 13.924 -12.062 1.00 38.94 254 THR A O 1
ATOM 1980 N N . ARG A 1 255 ? 42.847 13.910 -14.211 1.00 42.81 255 ARG A N 1
ATOM 1981 C CA . ARG A 1 255 ? 42.528 12.525 -14.580 1.00 42.81 255 ARG A CA 1
ATOM 1982 C C . ARG A 1 255 ? 43.472 11.523 -13.888 1.00 42.81 255 ARG A C 1
ATOM 1984 O O . ARG A 1 255 ? 44.674 11.600 -14.141 1.00 42.81 255 ARG A O 1
ATOM 1991 N N . PRO A 1 256 ? 42.990 10.513 -13.143 1.00 46.00 256 PRO A N 1
ATOM 1992 C CA . PRO A 1 256 ? 43.777 9.313 -12.894 1.00 46.00 256 PRO A CA 1
ATOM 1993 C C . PRO A 1 256 ? 43.461 8.240 -13.947 1.00 46.00 256 PRO A C 1
ATOM 1995 O O . PRO A 1 256 ? 42.326 7.792 -14.101 1.00 46.00 256 PRO A O 1
ATOM 1998 N N . LYS A 1 257 ? 44.502 7.819 -14.675 1.00 47.75 257 LYS A N 1
ATOM 1999 C CA . LYS A 1 257 ? 44.557 6.522 -15.364 1.00 47.75 257 LYS A CA 1
ATOM 2000 C C . LYS A 1 257 ? 44.516 5.431 -14.296 1.00 47.75 257 LYS A C 1
ATOM 2002 O O . LYS A 1 257 ? 45.452 5.353 -13.506 1.00 47.75 257 LYS A O 1
ATOM 2007 N N . LEU A 1 258 ? 43.516 4.556 -14.324 1.00 42.47 258 LEU A N 1
ATOM 2008 C CA . LEU A 1 258 ? 43.644 3.224 -13.741 1.00 42.47 258 LEU A CA 1
ATOM 2009 C C . LEU A 1 258 ? 43.203 2.172 -14.754 1.00 42.47 258 LEU A C 1
ATOM 2011 O O . LEU A 1 258 ? 42.204 2.318 -15.454 1.00 42.47 258 LEU A O 1
ATOM 2015 N N . LEU A 1 259 ? 44.074 1.176 -14.861 1.00 37.94 259 LEU A N 1
ATOM 2016 C CA . LEU A 1 259 ? 44.083 0.078 -15.805 1.00 37.94 259 LEU A CA 1
ATOM 2017 C C . LEU A 1 259 ? 42.819 -0.781 -15.719 1.00 37.94 259 LEU A C 1
ATOM 2019 O O . LEU A 1 259 ? 42.414 -1.220 -14.645 1.00 37.94 259 LEU A O 1
ATOM 2023 N N . ASN A 1 260 ? 42.324 -1.138 -16.901 1.00 39.22 260 ASN A N 1
ATOM 2024 C CA . ASN A 1 260 ? 41.642 -2.399 -17.151 1.00 39.22 260 ASN A CA 1
ATOM 2025 C C . ASN A 1 260 ? 42.533 -3.572 -16.726 1.00 39.22 260 ASN A C 1
ATOM 2027 O O . ASN A 1 260 ? 43.640 -3.711 -17.233 1.00 39.22 260 ASN A O 1
ATOM 2031 N N . THR A 1 261 ? 42.019 -4.440 -15.860 1.00 45.00 261 THR A N 1
ATOM 2032 C CA . THR A 1 261 ? 42.115 -5.905 -15.977 1.00 45.00 261 THR A CA 1
ATOM 2033 C C . THR A 1 261 ? 41.156 -6.515 -14.957 1.00 45.00 261 THR A C 1
ATOM 2035 O O . THR A 1 261 ? 41.477 -6.650 -13.784 1.00 45.00 261 THR A O 1
ATOM 2038 N N . PHE A 1 262 ? 39.960 -6.895 -15.401 1.00 33.91 262 PHE A N 1
ATOM 2039 C CA . PHE A 1 262 ? 39.184 -7.918 -14.706 1.00 33.91 262 PHE A CA 1
ATOM 2040 C C . PHE A 1 262 ? 38.837 -9.005 -15.711 1.00 33.91 262 PHE A C 1
ATOM 2042 O O . PHE A 1 262 ? 37.952 -8.871 -16.552 1.00 33.91 262 PHE A O 1
ATOM 2049 N N . THR A 1 263 ? 39.620 -10.074 -15.638 1.00 37.62 263 THR A N 1
ATOM 2050 C CA . THR A 1 263 ? 39.320 -11.373 -16.221 1.00 37.62 263 THR A CA 1
ATOM 2051 C C . THR A 1 263 ? 38.053 -11.923 -15.580 1.00 37.62 263 THR A C 1
ATOM 2053 O O . THR A 1 263 ? 37.963 -12.048 -14.357 1.00 37.62 263 THR A O 1
ATOM 2056 N N . ALA A 1 264 ? 37.082 -12.253 -16.423 1.00 41.16 264 ALA A N 1
ATOM 2057 C CA . ALA A 1 264 ? 35.907 -13.013 -16.053 1.00 41.16 264 ALA A CA 1
ATOM 2058 C C . ALA A 1 264 ? 36.315 -14.445 -15.678 1.00 41.16 264 ALA A C 1
ATOM 2060 O O . ALA A 1 264 ? 36.832 -15.180 -16.518 1.00 41.16 264 ALA A O 1
ATOM 2061 N N . THR A 1 265 ? 36.012 -14.861 -14.448 1.00 39.41 265 THR A N 1
ATOM 2062 C CA . THR A 1 265 ? 35.955 -16.281 -14.093 1.00 39.41 265 THR A CA 1
ATOM 2063 C C . THR A 1 265 ? 34.584 -16.575 -13.511 1.00 39.41 265 THR A C 1
ATOM 2065 O O . THR A 1 265 ? 34.243 -16.188 -12.396 1.00 39.41 265 THR A O 1
ATOM 2068 N N . SER A 1 266 ? 33.792 -17.247 -14.337 1.00 41.81 266 SER A N 1
ATOM 2069 C CA . SER A 1 266 ? 32.538 -17.900 -13.996 1.00 41.81 266 SER A CA 1
ATOM 2070 C C . SER A 1 266 ? 32.770 -18.945 -12.903 1.00 41.81 266 SER A C 1
ATOM 2072 O O . SER A 1 266 ? 33.572 -19.860 -13.082 1.00 41.81 266 SER A O 1
ATOM 2074 N N . ALA A 1 267 ? 32.048 -18.838 -11.790 1.00 39.41 267 ALA A N 1
ATOM 2075 C CA . ALA A 1 267 ? 31.879 -19.932 -10.843 1.00 39.41 267 ALA A CA 1
ATOM 2076 C C . ALA A 1 267 ? 30.428 -19.946 -10.349 1.00 39.41 267 ALA A C 1
ATOM 2078 O O . ALA A 1 267 ? 30.009 -19.142 -9.518 1.00 39.41 267 ALA A O 1
ATOM 2079 N N . ARG A 1 268 ? 29.654 -20.883 -10.906 1.00 46.78 268 ARG A N 1
ATOM 2080 C CA . ARG A 1 268 ? 28.370 -21.338 -10.369 1.00 46.78 268 ARG A CA 1
ATOM 2081 C C . ARG A 1 268 ? 28.595 -21.878 -8.956 1.00 46.78 268 ARG A C 1
ATOM 2083 O O . ARG A 1 268 ? 29.307 -22.861 -8.803 1.00 46.78 268 ARG A O 1
ATOM 2090 N N . ASN A 1 269 ? 27.919 -21.304 -7.965 1.00 40.22 269 ASN A N 1
ATOM 2091 C CA . ASN A 1 269 ? 27.654 -21.968 -6.692 1.00 40.22 269 ASN A CA 1
ATOM 2092 C C . ASN A 1 269 ? 26.149 -21.935 -6.423 1.00 40.22 269 ASN A C 1
ATOM 2094 O O . ASN A 1 269 ? 25.586 -20.959 -5.935 1.00 40.22 269 ASN A O 1
ATOM 2098 N N . THR A 1 270 ? 25.497 -23.031 -6.799 1.00 43.94 270 THR A N 1
ATOM 2099 C CA . THR A 1 270 ? 24.168 -23.429 -6.344 1.00 43.94 270 THR A CA 1
ATOM 2100 C C . THR A 1 270 ? 24.285 -23.994 -4.932 1.00 43.94 270 THR A C 1
ATOM 2102 O O . THR A 1 270 ? 24.691 -25.142 -4.766 1.00 43.94 270 THR A O 1
ATOM 2105 N N . THR A 1 271 ? 23.905 -23.209 -3.924 1.00 43.72 271 THR A N 1
ATOM 2106 C CA . THR A 1 271 ? 23.689 -23.713 -2.561 1.00 43.72 271 THR A CA 1
ATOM 2107 C C . THR A 1 271 ? 22.193 -23.736 -2.282 1.00 43.72 271 THR A C 1
ATOM 2109 O O . THR A 1 271 ? 21.585 -22.739 -1.897 1.00 43.72 271 THR A O 1
ATOM 2112 N N . THR A 1 272 ? 21.604 -24.902 -2.524 1.00 43.09 272 THR A N 1
ATOM 2113 C CA . THR A 1 272 ? 20.241 -25.273 -2.144 1.00 43.09 272 THR A CA 1
ATOM 2114 C C . THR A 1 272 ? 20.156 -25.384 -0.620 1.00 43.09 272 THR A C 1
ATOM 2116 O O . THR A 1 272 ? 20.767 -26.273 -0.034 1.00 43.09 272 THR A O 1
ATOM 2119 N N . TYR A 1 273 ? 19.385 -24.507 0.026 1.00 43.53 273 TYR A N 1
ATOM 2120 C CA . TYR A 1 273 ? 18.983 -24.663 1.427 1.00 43.53 273 TYR A CA 1
ATOM 2121 C C . TYR A 1 273 ? 17.567 -25.252 1.498 1.00 43.53 273 TYR A C 1
ATOM 2123 O O . TYR A 1 273 ? 16.634 -24.620 0.999 1.00 43.53 273 TYR A O 1
ATOM 2131 N N . PRO A 1 274 ? 17.357 -26.415 2.140 1.00 52.75 274 PRO A N 1
ATOM 2132 C CA . PRO A 1 274 ? 16.026 -26.927 2.412 1.00 52.75 274 PRO A CA 1
ATOM 2133 C C . PRO A 1 274 ? 15.547 -26.388 3.766 1.00 52.75 274 PRO A C 1
ATOM 2135 O O . PRO A 1 274 ? 15.797 -26.986 4.808 1.00 52.75 274 PRO A O 1
ATOM 2138 N N . TYR A 1 275 ? 14.845 -25.255 3.768 1.00 46.97 275 TYR A N 1
ATOM 2139 C CA . TYR A 1 275 ? 14.014 -24.871 4.912 1.00 46.97 275 TYR A CA 1
ATOM 2140 C C . TYR A 1 275 ? 12.597 -25.391 4.677 1.00 46.97 275 TYR A C 1
ATOM 2142 O O . TYR A 1 275 ? 11.767 -24.741 4.046 1.00 46.97 275 TYR A O 1
ATOM 2150 N N . GLY A 1 276 ? 12.345 -26.607 5.162 1.00 54.72 276 GLY A N 1
ATOM 2151 C CA . GLY A 1 276 ? 10.991 -27.120 5.336 1.00 54.72 276 GLY A CA 1
ATOM 2152 C C . GLY A 1 276 ? 10.292 -26.424 6.516 1.00 54.72 276 GLY A C 1
ATOM 2153 O O . GLY A 1 276 ? 10.959 -26.045 7.483 1.00 54.72 276 GLY A O 1
ATOM 2154 N N . PRO A 1 277 ? 8.963 -26.240 6.467 1.00 61.34 277 PRO A N 1
ATOM 2155 C CA . PRO A 1 277 ? 8.201 -25.713 7.592 1.00 61.34 277 PRO A CA 1
ATOM 2156 C C . PRO A 1 277 ? 8.168 -26.723 8.757 1.00 61.34 277 PRO A C 1
ATOM 2158 O O . PRO A 1 277 ? 8.144 -27.934 8.522 1.00 61.34 277 PRO A O 1
ATOM 2161 N N . PRO A 1 278 ? 8.152 -26.258 10.021 1.00 59.12 278 PRO A N 1
ATOM 2162 C CA . PRO A 1 278 ? 8.091 -27.144 11.174 1.00 59.12 278 PRO A CA 1
ATOM 2163 C C . PRO A 1 278 ? 6.743 -27.873 11.234 1.00 59.12 278 PRO A C 1
ATOM 2165 O O . PRO A 1 278 ? 5.676 -27.259 11.236 1.00 59.12 278 PRO A O 1
ATOM 2168 N N . TYR A 1 279 ? 6.822 -29.201 11.315 1.00 50.50 279 TYR A N 1
ATOM 2169 C CA . TYR A 1 279 ? 5.719 -30.091 11.662 1.00 50.50 279 TYR A CA 1
ATOM 2170 C C . TYR A 1 279 ? 5.123 -29.683 13.017 1.00 50.50 279 TYR A C 1
ATOM 2172 O O . TYR A 1 279 ? 5.797 -29.743 14.046 1.00 50.50 279 TYR A O 1
ATOM 2180 N N . PHE A 1 280 ? 3.843 -29.318 13.027 1.00 51.31 280 PHE A N 1
ATOM 2181 C CA . PHE A 1 280 ? 3.046 -29.306 14.249 1.00 51.31 280 PHE A CA 1
ATOM 2182 C C . PHE A 1 280 ? 2.567 -30.738 14.535 1.00 51.31 280 PHE A C 1
ATOM 2184 O O . PHE A 1 280 ? 1.958 -31.350 13.653 1.00 51.31 280 PHE A O 1
ATOM 2191 N N . PRO A 1 281 ? 2.794 -31.296 15.737 1.00 52.09 281 PRO A N 1
ATOM 2192 C CA . PRO A 1 281 ? 2.162 -32.548 16.123 1.00 52.09 281 PRO A CA 1
ATOM 2193 C C . PRO A 1 281 ? 0.658 -32.310 16.308 1.00 52.09 281 PRO A C 1
ATOM 2195 O O . PRO A 1 281 ? 0.221 -31.644 17.247 1.00 52.09 281 PRO A O 1
ATOM 2198 N N . SER A 1 282 ? -0.128 -32.844 15.373 1.00 45.72 282 SER A N 1
ATOM 2199 C CA . SER A 1 282 ? -1.581 -32.930 15.481 1.00 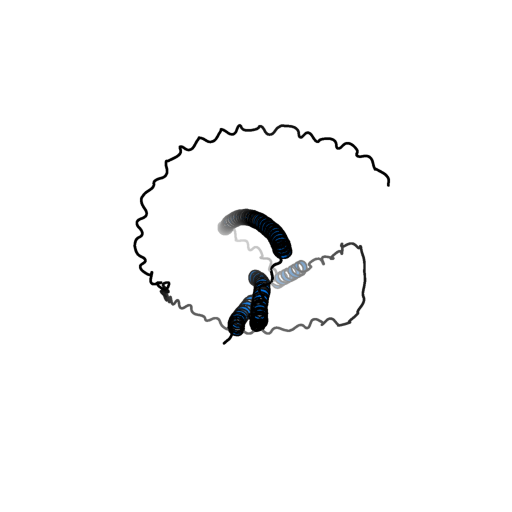45.72 282 SER A CA 1
ATOM 2200 C C . SER A 1 282 ? -1.933 -33.888 16.618 1.00 45.72 282 SER A C 1
ATOM 2202 O O . SER A 1 282 ? -1.610 -35.076 16.578 1.00 45.72 282 SER A O 1
ATOM 2204 N N . ASN A 1 283 ? -2.557 -33.342 17.657 1.00 47.91 283 ASN A N 1
ATOM 2205 C CA . ASN A 1 283 ? -3.162 -34.103 18.738 1.00 47.91 283 ASN A CA 1
ATOM 2206 C C . ASN A 1 283 ? -4.301 -34.952 18.160 1.00 47.91 283 ASN A C 1
ATOM 2208 O O . ASN A 1 283 ? -5.263 -34.416 17.610 1.00 47.91 283 ASN A O 1
ATOM 2212 N N . TYR A 1 284 ? -4.196 -36.271 18.314 1.00 45.28 284 TYR A N 1
ATOM 2213 C CA . TYR A 1 284 ? -5.271 -37.216 18.037 1.00 45.28 284 TYR A CA 1
ATOM 2214 C C . TYR A 1 284 ? -6.472 -36.919 18.947 1.00 45.28 284 TYR A C 1
ATOM 2216 O O . TYR A 1 284 ? -6.523 -37.335 20.103 1.00 45.28 284 TYR A O 1
ATOM 2224 N N . GLY A 1 285 ? -7.441 -36.179 18.409 1.00 42.19 285 GLY A N 1
ATOM 2225 C CA . GLY A 1 285 ? -8.814 -36.129 18.894 1.00 42.19 285 GLY A CA 1
ATOM 2226 C C . GLY A 1 285 ? -9.617 -37.286 18.300 1.00 42.19 285 GLY A C 1
ATOM 2227 O O . GLY A 1 285 ? -9.502 -37.593 17.116 1.00 42.19 285 GLY A O 1
ATOM 2228 N N . ALA A 1 286 ? -10.401 -37.941 19.151 1.00 51.66 286 ALA A N 1
ATOM 2229 C CA . ALA A 1 286 ? -11.263 -39.075 18.839 1.00 51.66 286 ALA A CA 1
ATOM 2230 C C . ALA A 1 286 ? -12.239 -38.818 17.664 1.00 51.66 286 ALA A C 1
ATOM 2232 O O . ALA A 1 286 ? -12.675 -37.683 17.458 1.00 51.66 286 ALA A O 1
ATOM 2233 N N . PRO A 1 287 ? -12.648 -39.867 16.923 1.00 48.56 287 PRO A N 1
ATOM 2234 C CA . PRO A 1 287 ? -13.606 -39.735 15.834 1.00 48.56 287 PRO A CA 1
ATOM 2235 C C . PRO A 1 287 ? -15.026 -39.541 16.383 1.00 48.56 287 PRO A C 1
ATOM 2237 O O . PRO A 1 287 ? -15.627 -40.464 16.931 1.00 48.56 287 PRO A O 1
ATOM 2240 N N . VAL A 1 288 ? -15.592 -38.349 16.193 1.00 50.47 288 VAL A N 1
ATOM 2241 C CA . VAL A 1 288 ? -17.041 -38.144 16.298 1.00 50.47 288 VAL A CA 1
ATOM 2242 C C . VAL A 1 288 ? -17.655 -38.551 14.963 1.00 50.47 288 VAL A C 1
ATOM 2244 O O . VAL A 1 288 ? -17.482 -37.880 13.945 1.00 50.47 288 VAL A O 1
ATOM 2247 N N . GLN A 1 289 ? -18.363 -39.681 14.971 1.00 50.84 289 GLN A N 1
ATOM 2248 C CA . GLN A 1 289 ? -19.246 -40.088 13.885 1.00 50.84 289 GLN A CA 1
ATOM 2249 C C . GLN A 1 289 ? -20.269 -38.978 13.641 1.00 50.84 289 GLN A C 1
ATOM 2251 O O . GLN A 1 289 ? -21.183 -38.781 14.439 1.00 50.84 289 GLN A O 1
ATOM 2256 N N . THR A 1 290 ? -20.124 -38.259 12.529 1.00 48.44 290 THR A N 1
ATOM 2257 C CA . THR A 1 290 ? -21.161 -37.339 12.062 1.00 48.44 290 THR A CA 1
ATOM 2258 C C . THR A 1 290 ? -21.813 -37.971 10.844 1.00 48.44 290 THR A C 1
ATOM 2260 O O . THR A 1 290 ? -21.303 -37.933 9.728 1.00 48.44 290 THR A O 1
ATOM 2263 N N . SER A 1 291 ? -22.909 -38.658 11.152 1.00 51.03 291 SER A N 1
ATOM 2264 C CA . SER A 1 291 ? -23.979 -39.126 10.281 1.00 51.03 291 SER A CA 1
ATOM 2265 C C . SER A 1 291 ? -24.131 -38.317 8.991 1.00 51.03 291 SER A C 1
ATOM 2267 O O . SER A 1 291 ? -24.332 -37.103 9.023 1.00 51.03 291 SER A O 1
ATOM 2269 N N . MET A 1 292 ? -24.141 -39.034 7.867 1.00 50.94 292 MET A N 1
ATOM 2270 C CA . MET A 1 292 ? -24.567 -38.531 6.569 1.00 50.94 292 MET A CA 1
ATOM 2271 C C . MET A 1 292 ? -25.989 -37.969 6.654 1.00 50.94 292 MET A C 1
ATOM 2273 O O . MET A 1 292 ? -26.948 -38.709 6.853 1.00 50.94 292 MET A O 1
ATOM 2277 N N . PHE A 1 293 ? -26.129 -36.666 6.449 1.00 52.59 293 PHE A N 1
ATOM 2278 C CA . PHE A 1 293 ? -27.385 -36.060 6.029 1.00 52.59 293 PHE A CA 1
ATOM 2279 C C . PHE A 1 293 ? -27.091 -35.272 4.757 1.00 52.59 293 PHE A C 1
ATOM 2281 O O . PHE A 1 293 ? -26.542 -34.175 4.797 1.00 52.59 293 PHE A O 1
ATOM 2288 N N . SER A 1 294 ? -27.402 -35.888 3.616 1.00 53.66 294 SER A N 1
ATOM 2289 C CA . SER A 1 294 ? -27.456 -35.191 2.332 1.00 53.66 294 SER A CA 1
ATOM 2290 C C . SER A 1 294 ? -28.689 -34.284 2.333 1.00 53.66 294 SER A C 1
ATOM 2292 O O . SER A 1 294 ? -29.797 -34.801 2.494 1.00 53.66 294 SER A O 1
ATOM 2294 N N . PRO A 1 295 ? -28.551 -32.958 2.170 1.00 60.94 295 PRO A N 1
ATOM 2295 C CA . PRO A 1 295 ? -29.703 -32.106 1.927 1.00 60.94 295 PRO A CA 1
ATOM 2296 C C . PRO A 1 295 ? -30.250 -32.340 0.504 1.00 60.94 295 PRO A C 1
ATOM 2298 O O . PRO A 1 295 ? -29.485 -32.657 -0.412 1.00 60.94 295 PRO A O 1
ATOM 2301 N N . PRO A 1 296 ? -31.570 -32.196 0.297 1.00 62.03 296 PRO A N 1
ATOM 2302 C CA . PRO A 1 296 ? -32.194 -32.401 -1.001 1.00 62.03 296 PRO A CA 1
ATOM 2303 C C . PRO A 1 296 ? -31.752 -31.323 -1.997 1.00 62.03 296 PRO A C 1
ATOM 2305 O O . PRO A 1 296 ? -31.747 -30.128 -1.702 1.00 62.03 296 PRO A O 1
ATOM 2308 N N . VAL A 1 297 ? -31.406 -31.772 -3.203 1.00 51.97 297 VAL A N 1
ATOM 2309 C CA . VAL A 1 297 ? -31.100 -30.934 -4.364 1.00 51.97 297 VAL A CA 1
ATOM 2310 C C . VAL A 1 297 ? -32.373 -30.191 -4.772 1.00 51.97 297 VAL A C 1
ATOM 2312 O O . VAL A 1 297 ? -33.243 -30.739 -5.449 1.00 51.97 297 VAL A O 1
ATOM 2315 N N . HIS A 1 298 ? -32.500 -28.934 -4.353 1.00 50.75 298 HIS A N 1
ATOM 2316 C CA . HIS A 1 298 ? -33.474 -28.029 -4.947 1.00 50.75 298 HIS A CA 1
ATOM 2317 C C . HIS A 1 298 ? -33.022 -27.706 -6.373 1.00 50.75 298 HIS A C 1
ATOM 2319 O O . HIS A 1 298 ? -31.945 -27.154 -6.591 1.00 50.75 298 HIS A O 1
ATOM 2325 N N . LYS A 1 299 ? -33.856 -28.091 -7.345 1.00 50.84 299 LYS A N 1
ATOM 2326 C CA . LYS A 1 299 ? -33.734 -27.706 -8.752 1.00 50.84 299 LYS A CA 1
ATOM 2327 C C . LYS A 1 299 ? -33.575 -26.186 -8.839 1.00 50.84 299 LYS A C 1
ATOM 2329 O O . LYS A 1 299 ? -34.467 -25.455 -8.412 1.00 50.84 299 LYS A O 1
ATOM 2334 N N . LEU A 1 300 ? -32.445 -25.737 -9.385 1.00 47.12 300 LEU A N 1
ATOM 2335 C CA . LEU A 1 300 ? -32.245 -24.355 -9.801 1.00 47.12 300 LEU A CA 1
ATOM 2336 C C . LEU A 1 300 ? -33.344 -23.988 -10.802 1.00 47.12 300 LEU A C 1
ATOM 2338 O O . LEU A 1 300 ? -33.445 -24.589 -11.869 1.00 47.12 300 LEU A O 1
ATOM 2342 N N . ALA A 1 301 ? -34.177 -23.025 -10.416 1.00 56.28 301 ALA A N 1
ATOM 2343 C CA . ALA A 1 301 ? -35.062 -22.328 -11.328 1.00 56.28 301 ALA A CA 1
ATOM 2344 C C . ALA A 1 301 ? -34.208 -21.533 -12.326 1.00 56.28 301 ALA A C 1
ATOM 2346 O O . ALA A 1 301 ? -33.247 -20.864 -11.938 1.00 56.28 301 ALA A O 1
ATOM 2347 N N . GLU A 1 302 ? -34.554 -21.646 -13.604 1.00 61.25 302 GLU A N 1
ATOM 2348 C CA . GLU A 1 302 ? -33.940 -20.897 -14.695 1.00 61.25 302 GLU A CA 1
ATOM 2349 C C . GLU A 1 302 ? -34.048 -19.382 -14.439 1.00 61.25 302 GLU A C 1
ATOM 2351 O O . GLU A 1 302 ? -35.092 -18.909 -13.975 1.00 61.25 302 GLU A O 1
ATOM 2356 N N . PRO A 1 303 ? -32.992 -18.595 -14.714 1.00 62.34 303 PRO A N 1
ATOM 2357 C CA . PRO A 1 303 ? -33.068 -17.147 -14.597 1.00 62.34 303 PRO A CA 1
ATOM 2358 C C . PRO A 1 303 ? -34.002 -16.570 -15.678 1.00 62.34 303 PRO A C 1
ATOM 2360 O O . PRO A 1 303 ? -33.959 -17.017 -16.827 1.00 62.34 303 PRO A O 1
ATOM 2363 N N . PRO A 1 304 ? -34.827 -15.558 -15.353 1.00 57.91 304 PRO A N 1
ATOM 2364 C CA . PRO A 1 304 ? -35.683 -14.916 -16.337 1.00 57.91 304 PRO A CA 1
ATOM 2365 C C . PRO A 1 304 ? -34.847 -14.191 -17.397 1.00 57.91 304 PRO A C 1
ATOM 2367 O O . PRO A 1 304 ? -33.880 -13.490 -17.095 1.00 57.91 304 PRO A O 1
ATOM 2370 N N . VAL A 1 305 ? -35.266 -14.357 -18.651 1.00 58.53 305 VAL A N 1
ATOM 2371 C CA . VAL A 1 305 ? -34.755 -13.653 -19.829 1.00 58.53 305 VAL A CA 1
ATOM 2372 C C . VAL A 1 305 ? -34.892 -12.146 -19.603 1.00 58.53 305 VAL A C 1
ATOM 2374 O O . VAL A 1 305 ? -35.996 -11.603 -19.601 1.00 58.53 305 VAL A O 1
ATOM 2377 N N . ILE A 1 306 ? -33.766 -11.462 -19.399 1.00 52.00 306 ILE A N 1
ATOM 2378 C CA . ILE A 1 306 ? -33.721 -10.001 -19.330 1.00 52.00 306 ILE A CA 1
ATOM 2379 C C . ILE A 1 306 ? -33.965 -9.472 -20.745 1.00 52.00 306 ILE A C 1
ATOM 2381 O O . ILE A 1 306 ? -33.124 -9.616 -21.635 1.00 52.00 306 ILE A O 1
ATOM 2385 N N . ALA A 1 307 ? -35.138 -8.875 -20.948 1.00 49.84 307 ALA A N 1
ATOM 2386 C CA . ALA A 1 307 ? -35.459 -8.115 -22.143 1.00 49.84 307 ALA A CA 1
ATOM 2387 C C . ALA A 1 307 ? -34.449 -6.966 -22.303 1.00 49.84 307 ALA A C 1
ATOM 2389 O O . ALA A 1 307 ? -34.238 -6.171 -21.386 1.00 49.84 307 ALA A O 1
ATOM 2390 N N . ARG A 1 308 ? -33.813 -6.896 -23.477 1.00 48.03 308 ARG A N 1
ATOM 2391 C CA . ARG A 1 308 ? -32.982 -5.764 -23.894 1.00 48.03 308 ARG A CA 1
ATOM 2392 C C . ARG A 1 308 ? -33.863 -4.515 -23.948 1.00 48.03 308 ARG A C 1
ATOM 2394 O O . ARG A 1 308 ? -34.759 -4.439 -24.779 1.00 48.03 308 ARG A O 1
ATOM 2401 N N . LEU A 1 309 ? -33.619 -3.568 -23.046 1.00 50.25 309 LEU A N 1
ATOM 2402 C CA . LEU A 1 309 ? -34.209 -2.235 -23.096 1.00 50.25 309 LEU A CA 1
ATOM 2403 C C . LEU A 1 309 ? -33.415 -1.385 -24.092 1.00 50.25 309 LEU A C 1
ATOM 2405 O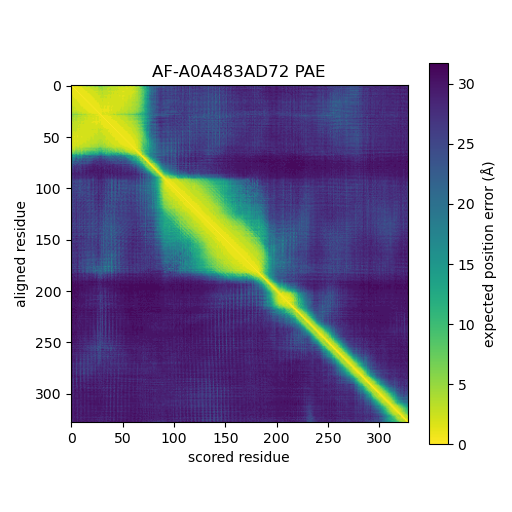 O . LEU A 1 309 ? -32.227 -1.131 -23.891 1.00 50.25 309 LEU A O 1
ATOM 2409 N N . ASP A 1 310 ? -34.094 -0.984 -25.165 1.00 50.38 310 ASP A N 1
ATOM 2410 C CA . ASP A 1 310 ? -33.628 -0.016 -26.153 1.00 50.38 310 ASP A CA 1
ATOM 2411 C C . ASP A 1 310 ? -33.294 1.327 -25.491 1.00 50.38 310 ASP A C 1
ATOM 2413 O O . ASP A 1 310 ? -34.081 1.914 -24.746 1.00 50.38 310 ASP A O 1
ATOM 2417 N N . SER A 1 311 ? -32.102 1.834 -25.789 1.00 50.69 311 SER A N 1
ATOM 2418 C CA . SER A 1 311 ? -31.467 2.991 -25.161 1.00 50.69 311 SER A CA 1
ATOM 2419 C C . SER A 1 311 ? -31.907 4.350 -25.729 1.00 50.69 311 SER A C 1
ATOM 2421 O O . SER A 1 311 ? -31.080 5.248 -25.841 1.00 50.69 311 SER A O 1
ATOM 2423 N N . ASN A 1 312 ? -33.180 4.529 -26.095 1.00 58.28 312 ASN A N 1
ATOM 2424 C CA . ASN A 1 312 ? -33.676 5.775 -26.707 1.00 58.28 312 ASN A CA 1
ATOM 2425 C C . ASN A 1 312 ? -34.987 6.285 -26.079 1.00 58.28 312 ASN A C 1
ATOM 2427 O O . ASN A 1 312 ? -35.963 6.561 -26.775 1.00 58.28 312 ASN A O 1
ATOM 2431 N N . ALA A 1 313 ? -35.011 6.452 -24.755 1.00 55.91 313 ALA A N 1
ATOM 2432 C CA . ALA A 1 313 ? -36.075 7.194 -24.078 1.00 55.91 313 ALA A CA 1
ATOM 2433 C C . ALA A 1 313 ? -35.564 8.582 -23.630 1.00 55.91 313 ALA A C 1
ATOM 2435 O O . ALA A 1 313 ? -34.533 8.654 -22.956 1.00 55.91 313 ALA A O 1
ATOM 2436 N N . PRO A 1 314 ? -36.246 9.688 -23.983 1.00 58.50 314 PRO A N 1
ATOM 2437 C CA . PRO A 1 314 ? -35.857 11.030 -23.562 1.00 58.50 314 PRO A CA 1
ATOM 2438 C C . PRO A 1 314 ? -36.049 11.220 -22.051 1.00 58.50 314 PRO A C 1
ATOM 2440 O O . PRO A 1 314 ? -37.085 10.879 -21.480 1.00 58.50 314 PRO A O 1
ATOM 2443 N N . ILE A 1 315 ? -35.025 11.787 -21.411 1.00 60.53 315 ILE A N 1
ATOM 2444 C CA . ILE A 1 315 ? -34.987 12.095 -19.979 1.00 60.53 315 ILE A CA 1
ATOM 2445 C C . ILE A 1 315 ? -35.953 13.253 -19.700 1.00 60.53 315 ILE A C 1
ATOM 2447 O O . ILE A 1 315 ? -35.723 14.386 -20.119 1.00 60.53 315 ILE A O 1
ATOM 2451 N N . PHE A 1 316 ? -37.037 12.965 -18.982 1.00 58.38 316 PHE A N 1
ATOM 2452 C CA . PHE A 1 316 ? -37.972 13.968 -18.484 1.00 58.38 316 PHE A CA 1
ATOM 2453 C C . PHE A 1 316 ? -37.385 14.604 -17.216 1.00 58.38 316 PHE A C 1
ATOM 2455 O O . PHE A 1 316 ? -37.253 13.940 -16.188 1.00 58.38 316 PHE A O 1
ATOM 2462 N N . VAL A 1 317 ? -36.998 15.878 -17.290 1.00 63.75 317 VAL A N 1
ATOM 2463 C CA . VAL A 1 317 ? -36.530 16.656 -16.134 1.00 63.75 317 VAL A CA 1
ATOM 2464 C C . VAL A 1 317 ? -37.755 17.292 -15.470 1.00 63.75 317 VAL A C 1
ATOM 2466 O O . VAL A 1 317 ? -38.407 18.121 -16.108 1.00 63.75 317 VAL A O 1
ATOM 2469 N N . PRO A 1 318 ? -38.119 16.933 -14.226 1.00 55.78 318 PRO A N 1
ATOM 2470 C CA . PRO A 1 318 ? -39.211 17.603 -13.539 1.00 55.78 318 PRO A CA 1
ATOM 2471 C C . PRO A 1 318 ? -38.797 19.031 -13.160 1.00 55.78 318 PRO A C 1
ATOM 2473 O O . PRO A 1 318 ? -37.777 19.254 -12.507 1.00 55.78 318 PRO A O 1
ATOM 2476 N N . SER A 1 319 ? -39.612 19.990 -13.596 1.00 51.97 319 SER A N 1
ATOM 2477 C CA . SER A 1 319 ? -39.517 21.405 -13.244 1.00 51.97 319 SER A CA 1
ATOM 2478 C C . SER A 1 319 ? -39.726 21.572 -11.737 1.00 51.97 319 SER A C 1
ATOM 2480 O O . SER A 1 319 ? -40.728 21.111 -11.192 1.00 51.97 319 SER A O 1
ATOM 2482 N N . VAL A 1 320 ? -38.763 22.190 -11.052 1.00 61.47 320 VAL A N 1
ATOM 2483 C CA . VAL A 1 320 ? -38.841 22.458 -9.612 1.00 61.47 320 VAL A CA 1
ATOM 2484 C C . VAL A 1 320 ? -39.662 23.726 -9.411 1.00 61.47 320 VAL A C 1
ATOM 2486 O O . VAL A 1 320 ? -39.173 24.837 -9.615 1.00 61.47 320 VAL A O 1
ATOM 2489 N N . ASP A 1 321 ? -40.923 23.542 -9.035 1.00 57.59 321 ASP A N 1
ATOM 2490 C CA . ASP A 1 321 ? -41.803 24.631 -8.636 1.00 57.59 321 ASP A CA 1
ATOM 2491 C C . ASP A 1 321 ? -41.395 25.247 -7.292 1.00 57.59 321 ASP A C 1
ATOM 2493 O O . ASP A 1 321 ? -40.843 24.613 -6.389 1.00 57.59 321 ASP A O 1
ATOM 2497 N N . HIS A 1 322 ? -41.684 26.542 -7.217 1.00 59.97 322 HIS A N 1
ATOM 2498 C CA . HIS A 1 322 ? -41.422 27.482 -6.140 1.00 59.97 322 HIS A CA 1
ATOM 2499 C C . HIS A 1 322 ? -41.883 27.008 -4.752 1.00 59.97 322 HIS A C 1
ATOM 2501 O O . HIS A 1 322 ? -43.054 26.694 -4.549 1.00 59.97 322 HIS A O 1
ATOM 2507 N N . PHE A 1 323 ? -41.003 27.136 -3.754 1.00 53.03 323 PHE A N 1
ATOM 2508 C CA . PHE A 1 323 ? -41.407 27.221 -2.348 1.00 53.03 323 PHE A CA 1
ATOM 2509 C C . PHE A 1 323 ? -41.449 28.689 -1.887 1.00 53.03 323 PHE A C 1
ATOM 2511 O O . PHE A 1 323 ? -40.473 29.418 -2.092 1.00 53.03 323 PHE A O 1
ATOM 2518 N N . PRO A 1 324 ? -42.539 29.147 -1.243 1.00 63.84 324 PRO A N 1
ATOM 2519 C CA . PRO A 1 324 ? -42.630 30.500 -0.715 1.00 63.84 324 PRO A CA 1
ATOM 2520 C C . PRO A 1 324 ? -41.816 30.650 0.578 1.00 63.84 324 PRO A C 1
ATOM 2522 O O . PRO A 1 324 ? -41.848 29.802 1.471 1.00 63.84 324 PRO A O 1
ATOM 2525 N N . ARG A 1 325 ? -41.105 31.779 0.683 1.00 52.56 325 ARG A N 1
ATOM 2526 C CA . ARG A 1 325 ? -40.457 32.256 1.912 1.00 52.56 325 ARG A CA 1
ATOM 2527 C C . ARG A 1 325 ? -41.514 32.528 2.984 1.00 52.56 325 ARG A C 1
ATOM 2529 O O . ARG A 1 325 ? -42.328 33.432 2.822 1.00 52.56 325 ARG A O 1
ATOM 2536 N N . SER A 1 326 ? -41.444 31.802 4.096 1.00 56.53 326 SER A N 1
ATOM 2537 C CA . SER A 1 326 ? -42.112 32.190 5.338 1.00 56.53 326 SER A CA 1
ATOM 2538 C C . SER A 1 326 ? -41.221 33.170 6.094 1.00 56.53 326 SER A C 1
ATOM 2540 O O . SER A 1 326 ? -40.075 32.860 6.413 1.00 56.53 326 SER A O 1
ATOM 2542 N N . THR A 1 327 ? -41.759 34.353 6.360 1.00 62.84 327 THR A N 1
ATOM 2543 C CA . THR A 1 327 ? -41.211 35.368 7.260 1.00 62.84 327 THR A CA 1
ATOM 2544 C C . THR A 1 327 ? -41.467 34.984 8.714 1.00 62.84 327 THR A C 1
ATOM 2546 O O . THR A 1 327 ? -42.619 34.744 9.080 1.00 62.84 327 THR A O 1
ATOM 2549 N N . LEU A 1 328 ? -40.409 34.990 9.522 1.00 57.78 328 LEU A N 1
ATOM 2550 C CA . LEU A 1 328 ? -40.408 35.288 10.955 1.00 57.78 328 LEU A CA 1
ATOM 2551 C C . LEU A 1 328 ? -39.181 36.157 11.232 1.00 57.78 328 LEU A C 1
ATOM 2553 O O . LEU A 1 328 ? -38.129 35.873 10.614 1.00 57.78 328 LEU A O 1
#

Solvent-accessible surface area (backbone atoms only — not comparable to full-atom values): 21572 Å² total; per-residue (Å²): 133,53,78,59,55,55,52,50,55,54,47,53,54,52,48,55,56,50,51,56,50,48,52,53,31,64,72,66,74,41,74,67,34,54,52,50,47,55,53,48,51,52,53,48,53,56,50,50,52,52,50,54,52,51,48,48,52,52,51,55,51,56,52,54,53,58,60,64,68,67,77,77,77,86,78,75,82,80,78,89,74,90,72,91,72,94,58,87,64,66,58,54,55,52,53,49,49,52,51,51,51,54,49,51,51,51,49,54,49,50,51,52,53,51,50,52,52,51,52,53,52,51,52,51,54,52,49,55,53,51,53,53,51,52,52,53,51,51,55,51,51,54,53,51,54,54,54,51,52,51,49,53,51,53,53,49,54,51,52,51,54,51,50,54,52,51,50,52,51,50,52,51,51,50,52,51,52,50,50,52,54,53,51,54,59,63,60,54,76,79,69,70,94,63,90,70,83,74,81,81,71,56,70,66,60,57,52,49,52,52,54,53,54,53,59,63,74,65,67,70,78,81,78,77,79,76,86,82,80,81,90,86,86,86,84,89,82,89,80,90,80,91,80,83,84,82,80,90,75,91,74,87,80,81,82,80,90,76,80,90,84,82,84,87,76,91,75,91,78,87,80,87,75,88,81,74,81,84,83,75,85,78,78,89,71,81,88,76,86,76,78,92,75,83,77,81,86,73,79,81,76,80,80,80,84,78,76,85,77,78,94,81,73,86,86,82,79,82,80,85,76,86,81,83,86,81,88,129

Foldseek 3Di:
DDPLVVLVVVLVVVVVVLVVVLVVLVVVPDPVSVVVNVVSVVVNVVVVVVSVVSNVVVVVVVVVVVVVVPPPDPPPPDDDDDDDDDDVPVVVVVVVVVVVVVVVVVVVVVVVVVVVVVVVVVVVVVVVVVVVVVVVVVVVVVVVVVVVVVVVVVVVVVVVVVVVVVVVVVVVVVVVVVVVVVVVVVVVVPDPVDDDDDPPPPPVVVVVVVVVVVVVVPPDDPPPPDDDDDDDDDDDDDDDDDDDDDDDDDDDDDDDDDDDDDDDDDDDDDDDDDPDDDDDPDDDDDDDDDDDDDDDDDDDDDDDDDDDDDPDDDDDDDDDDDDDDDDD

Sequence (328 aa):
MTLQERINVSYERYRRQSDIYMEFLRSCRTKDSISDIEALKEIYSRRQNLVDTSIKRIRDFCVSLSETTSMKSFRSKATTHHSRSDSGTASTARQKRAKAEAAKAKIAFAEQQTLIKKQQASMQAEQVQMEAKLHAEQAQMESKIKTEKAKIQATNAALEADLDLLATKGEAAAAEAEALALEEDGNRSQDLEGELPLPKMDSNELVQNYVNQQAELTVLPEMTNTNIFNDNHHAATTAGILLPLPTTTSATLTRPKLLNTFTATSARNTTTYPYGPPYFPSNYGAPVQTSMFSPPVHKLAEPPVIARLDSNAPIFVPSVDHFPRSTL

pLDDT: mean 71.83, std 21.67, range [33.91, 98.12]

Radius of gyration: 44.87 Å; Cα contacts (8 Å, |Δi|>4): 20; chains: 1; bounding box: 94×80×137 Å

Secondary structure (DSSP, 8-state):
--HHHHHHHHHHHHHHHHHHHHHHHHHH--HHHHHHHHHHHHHHHHHHHHHHHHHHHHHHHHHHHHHHTT-----------------TTHHHHHHHHHHHHHHHHHHHHHHHHHHHHHHHHHHHHHHHHHHHHHHHHHHHHHHHHHHHHHHHHHHHHHHHHHHHHHHHHHHHHHHHHHHHHHHHHHHTTT--S---------HHHHHHHHHHHHHHHT-------------------------PPPPP-----PPPP------------------PPPPP-------------PPP-PPPPPPP------S---------PPPPPPP-